Protein AF-A0A2Z4FGX7-F1 (afdb_monomer_lite)

Structure (mmCIF, N/CA/C/O backbone):
data_AF-A0A2Z4FGX7-F1
#
_entry.id   AF-A0A2Z4FGX7-F1
#
loop_
_atom_site.group_PDB
_atom_site.id
_atom_site.type_symbol
_atom_site.label_atom_id
_atom_site.label_alt_id
_atom_site.label_comp_id
_atom_site.label_asym_id
_atom_site.label_entity_id
_atom_site.label_seq_id
_atom_site.pdbx_PDB_ins_code
_atom_site.Cartn_x
_atom_site.Cartn_y
_atom_site.Cartn_z
_atom_site.occupancy
_atom_site.B_iso_or_equiv
_atom_site.auth_seq_id
_atom_site.auth_comp_id
_atom_site.auth_asym_id
_atom_site.auth_atom_id
_atom_site.pdbx_PDB_model_num
ATOM 1 N N . MET A 1 1 ? -4.613 -5.977 0.298 1.00 98.19 1 MET A N 1
ATOM 2 C CA . MET A 1 1 ? -5.450 -5.287 -0.712 1.00 98.19 1 MET A CA 1
ATOM 3 C C . MET A 1 1 ? -5.528 -3.827 -0.318 1.00 98.19 1 MET A C 1
ATOM 5 O O . MET A 1 1 ? -5.825 -3.571 0.847 1.00 98.19 1 MET A O 1
ATOM 9 N N . TRP A 1 2 ? -5.223 -2.911 -1.239 1.00 98.25 2 TRP A N 1
ATOM 10 C CA . TRP A 1 2 ? -5.385 -1.473 -0.996 1.00 98.25 2 TRP A CA 1
ATOM 11 C C . TRP A 1 2 ? -6.871 -1.109 -1.025 1.00 98.25 2 TRP A C 1
ATOM 13 O O . TRP A 1 2 ? -7.613 -1.566 -1.898 1.00 98.25 2 TRP A O 1
ATOM 23 N N . VAL A 1 3 ? -7.296 -0.322 -0.043 1.00 98.38 3 VAL A N 1
ATOM 24 C CA . VAL A 1 3 ? -8.651 0.206 0.118 1.00 98.38 3 VAL A CA 1
ATOM 25 C C . VAL A 1 3 ? -8.511 1.708 0.367 1.00 98.38 3 VAL A C 1
ATOM 27 O O . VAL A 1 3 ? -8.266 2.135 1.496 1.00 98.38 3 VAL A O 1
ATOM 30 N N . TRP A 1 4 ? -8.594 2.490 -0.705 1.00 96.94 4 TRP A N 1
ATOM 31 C CA . TRP A 1 4 ? -8.441 3.946 -0.686 1.00 96.94 4 TRP A CA 1
ATOM 32 C C . TRP A 1 4 ? -9.745 4.660 -0.294 1.00 96.94 4 TRP A C 1
ATOM 34 O O . TRP A 1 4 ? -10.832 4.084 -0.398 1.00 96.94 4 TRP A O 1
ATOM 44 N N . ASP A 1 5 ? -9.661 5.925 0.130 1.00 96.12 5 ASP A N 1
ATOM 45 C CA . ASP A 1 5 ? -10.835 6.779 0.328 1.00 96.12 5 ASP A CA 1
ATOM 46 C C . ASP A 1 5 ? -11.387 7.260 -1.024 1.00 96.12 5 ASP A C 1
ATOM 48 O O . ASP A 1 5 ? -11.050 8.331 -1.534 1.00 96.12 5 ASP A O 1
ATOM 52 N N . GLU A 1 6 ? -12.248 6.446 -1.630 1.00 92.38 6 GLU A N 1
ATOM 53 C CA . GLU A 1 6 ? -12.864 6.763 -2.920 1.00 92.38 6 GLU A CA 1
ATOM 54 C C . GLU A 1 6 ? -14.316 6.283 -3.014 1.00 92.38 6 GLU A C 1
ATOM 56 O O . GLU A 1 6 ? -15.236 6.987 -2.593 1.00 92.38 6 GLU A O 1
ATOM 61 N N . SER A 1 7 ? -14.560 5.112 -3.601 1.00 93.12 7 SER A N 1
ATOM 62 C CA . SER A 1 7 ? -15.881 4.520 -3.730 1.00 93.12 7 SER A CA 1
ATOM 63 C C . SER A 1 7 ? -15.803 3.024 -3.416 1.00 93.12 7 SER A C 1
ATOM 65 O O . SER A 1 7 ? -15.185 2.287 -4.176 1.00 93.12 7 SER A O 1
ATOM 67 N N . PRO A 1 8 ? -16.451 2.540 -2.341 1.00 96.38 8 PRO A N 1
ATOM 68 C CA . PRO A 1 8 ? -17.029 3.334 -1.250 1.00 96.38 8 PRO A CA 1
ATOM 69 C C . PRO A 1 8 ? -15.970 4.206 -0.550 1.00 96.38 8 PRO A C 1
ATOM 71 O O . PRO A 1 8 ? -14.797 3.846 -0.524 1.00 96.38 8 PRO A O 1
ATOM 74 N N . SER A 1 9 ? -16.379 5.348 0.012 1.00 97.75 9 SER A N 1
ATOM 75 C CA . SER A 1 9 ? -15.454 6.206 0.767 1.00 97.75 9 SER A CA 1
ATOM 76 C C . SER A 1 9 ? -15.037 5.547 2.085 1.00 97.75 9 SER A C 1
ATOM 78 O O . SER A 1 9 ? -15.724 4.653 2.595 1.00 97.75 9 SER A O 1
ATOM 80 N N . ALA A 1 10 ? -13.966 6.041 2.703 1.00 97.62 10 ALA A N 1
ATOM 81 C CA . ALA A 1 10 ? -13.547 5.631 4.038 1.00 97.62 10 ALA A CA 1
ATOM 82 C C . ALA A 1 10 ? -14.693 5.786 5.046 1.00 97.62 10 ALA A C 1
ATOM 84 O O . ALA A 1 10 ? -14.955 4.891 5.849 1.00 97.62 10 ALA A O 1
ATOM 85 N N . ARG A 1 11 ? -15.442 6.894 4.966 1.00 98.25 11 ARG A N 1
ATOM 86 C CA . ARG A 1 11 ? -16.615 7.108 5.820 1.00 98.25 11 ARG A CA 1
ATOM 87 C C . ARG A 1 11 ? -17.696 6.061 5.561 1.00 98.25 11 ARG A C 1
ATOM 89 O O . ARG A 1 11 ? -18.228 5.514 6.522 1.00 98.25 11 ARG A O 1
ATOM 96 N N . ASP A 1 12 ? -18.006 5.753 4.304 1.00 98.50 12 ASP A N 1
ATOM 97 C CA . ASP A 1 12 ? -19.026 4.746 3.988 1.00 98.50 12 ASP A CA 1
ATOM 98 C C . ASP A 1 12 ? -18.647 3.368 4.540 1.00 98.50 12 ASP A C 1
ATOM 100 O O . ASP A 1 12 ? -19.488 2.690 5.132 1.00 98.50 12 ASP A O 1
ATOM 104 N N . ILE A 1 13 ? -17.376 2.974 4.408 1.00 98.62 13 ILE A N 1
ATOM 105 C CA . ILE A 1 13 ? -16.860 1.703 4.930 1.00 98.62 13 ILE A CA 1
ATOM 106 C C . ILE A 1 13 ? -16.917 1.674 6.461 1.00 98.62 13 ILE A C 1
ATOM 108 O O . ILE A 1 13 ? -17.406 0.706 7.045 1.00 98.62 13 ILE A O 1
ATOM 112 N N . LEU A 1 14 ? -16.436 2.712 7.146 1.00 98.56 14 LEU A N 1
ATOM 113 C CA . LEU A 1 14 ? -16.365 2.688 8.610 1.00 98.56 14 LEU A CA 1
ATOM 114 C C . LEU A 1 14 ? -17.742 2.826 9.264 1.00 98.56 14 LEU A C 1
ATOM 116 O O . LEU A 1 14 ? -18.022 2.142 10.246 1.00 98.56 14 LEU A O 1
ATOM 120 N N . GLU A 1 15 ? -18.622 3.657 8.706 1.00 97.88 15 GLU A N 1
ATOM 121 C CA . GLU A 1 15 ? -19.989 3.863 9.208 1.00 97.88 15 GLU A CA 1
ATOM 122 C C . GLU A 1 15 ? -20.980 2.820 8.662 1.00 97.88 15 GLU A C 1
ATOM 124 O O . GLU A 1 15 ? -22.157 2.819 9.024 1.00 97.88 15 GLU A O 1
ATOM 129 N N . ASN A 1 16 ? -20.491 1.901 7.820 1.00 98.06 16 ASN A N 1
ATOM 130 C CA . ASN A 1 16 ? -21.263 0.870 7.132 1.00 98.06 16 ASN A CA 1
ATOM 131 C C . ASN A 1 16 ? -22.477 1.435 6.365 1.00 98.06 16 ASN A C 1
ATOM 133 O O . ASN A 1 16 ? -23.543 0.813 6.283 1.00 98.06 16 ASN A O 1
ATOM 137 N N . THR A 1 17 ? -22.322 2.628 5.790 1.00 98.00 17 THR A N 1
ATOM 138 C CA . THR A 1 17 ? -23.344 3.260 4.953 1.00 98.00 17 THR A CA 1
ATOM 139 C C . THR A 1 17 ? -23.597 2.386 3.731 1.00 98.00 17 THR A C 1
ATOM 141 O O . THR A 1 17 ? -22.667 1.945 3.059 1.00 98.00 17 THR A O 1
ATOM 144 N N . GLY A 1 18 ? -24.868 2.087 3.452 1.00 96.88 18 GLY A N 1
ATOM 145 C CA . GLY A 1 18 ? -25.236 1.249 2.309 1.00 96.88 18 GLY A CA 1
ATOM 146 C C . GLY A 1 18 ? -24.676 -0.178 2.356 1.00 96.88 18 GLY A C 1
ATOM 147 O O . GLY A 1 18 ? -24.596 -0.800 1.309 1.00 96.88 18 GLY A O 1
ATOM 148 N N . ASN A 1 19 ? -24.311 -0.694 3.538 1.00 97.69 19 ASN A N 1
ATOM 149 C CA . ASN A 1 19 ? -23.631 -1.984 3.740 1.00 97.69 19 ASN A CA 1
ATOM 150 C C . ASN A 1 19 ? -22.184 -2.062 3.219 1.00 97.69 19 ASN A C 1
ATOM 152 O O . ASN A 1 19 ? -21.647 -3.165 3.117 1.00 97.69 19 ASN A O 1
ATOM 156 N N . ALA A 1 20 ? -21.526 -0.931 2.944 1.00 98.50 20 ALA A N 1
ATOM 157 C CA . ALA A 1 20 ? -20.181 -0.919 2.363 1.00 98.50 20 ALA A CA 1
ATOM 158 C C . ALA A 1 20 ? -19.148 -1.739 3.165 1.00 98.50 20 ALA A C 1
ATOM 160 O O . ALA A 1 20 ? -18.297 -2.402 2.570 1.00 98.50 20 ALA A O 1
ATOM 161 N N . GLN A 1 21 ? -19.239 -1.756 4.502 1.00 98.50 21 GLN A N 1
ATOM 162 C CA . GLN A 1 21 ? -18.356 -2.572 5.343 1.00 98.50 21 GLN A CA 1
ATOM 163 C C . GLN A 1 21 ? -18.600 -4.063 5.139 1.00 98.50 21 GLN A C 1
ATOM 165 O O . GLN A 1 21 ? -17.666 -4.845 4.974 1.00 98.50 21 GLN A O 1
ATOM 170 N N . VAL A 1 22 ? -19.874 -4.454 5.182 1.00 98.50 22 VAL A N 1
ATOM 171 C CA . VAL A 1 22 ? -20.294 -5.850 5.051 1.00 98.50 22 VAL A CA 1
ATOM 172 C C . VAL A 1 22 ? -19.908 -6.379 3.674 1.00 98.50 22 VAL A C 1
ATOM 174 O O . VAL A 1 22 ? -19.409 -7.495 3.571 1.00 98.50 22 VAL A O 1
ATOM 177 N N . GLU A 1 23 ? -20.086 -5.575 2.628 1.00 98.50 23 GLU A N 1
ATOM 178 C CA . GLU A 1 23 ? -19.687 -5.924 1.265 1.00 98.50 23 GLU A CA 1
ATOM 179 C C . GLU A 1 23 ? -18.171 -6.089 1.132 1.00 98.50 23 GLU A C 1
ATOM 181 O O . GLU A 1 23 ? -17.734 -7.115 0.612 1.00 98.50 23 GLU A O 1
ATOM 186 N N . LEU A 1 24 ? -17.372 -5.156 1.668 1.00 98.75 24 LEU A N 1
ATOM 187 C CA . LEU A 1 24 ? -15.909 -5.267 1.672 1.00 98.75 24 LEU A CA 1
ATOM 188 C C . LEU A 1 24 ? -15.439 -6.542 2.380 1.00 98.75 24 LEU A C 1
ATOM 190 O O . LEU A 1 24 ? -14.612 -7.274 1.842 1.00 98.75 24 LEU A O 1
ATOM 194 N N . LEU A 1 25 ? -15.963 -6.825 3.575 1.00 98.75 25 LEU A N 1
ATOM 195 C CA . LEU A 1 25 ? -15.542 -7.991 4.351 1.00 98.75 25 LEU A CA 1
ATOM 196 C C . LEU A 1 25 ? -16.017 -9.312 3.716 1.00 98.75 25 LEU A C 1
ATOM 198 O O . LEU A 1 25 ? -15.254 -10.272 3.658 1.00 98.75 25 LEU A O 1
ATOM 202 N N . ASN A 1 26 ? -17.231 -9.361 3.159 1.00 98.69 26 ASN A N 1
ATOM 203 C CA . ASN A 1 26 ? -17.700 -10.530 2.404 1.00 98.69 26 ASN A CA 1
ATOM 204 C C . ASN A 1 26 ? -16.860 -10.765 1.144 1.00 98.69 26 ASN A C 1
ATOM 206 O O . ASN A 1 26 ? -16.516 -11.908 0.838 1.00 98.69 26 ASN A O 1
ATOM 210 N N . PHE A 1 27 ? -16.516 -9.692 0.427 1.00 98.75 27 PHE A N 1
ATOM 211 C CA . PHE A 1 27 ? -15.625 -9.773 -0.721 1.00 98.75 27 PHE A CA 1
ATOM 212 C C . PHE A 1 27 ? -14.242 -10.267 -0.296 1.00 98.75 27 PHE A C 1
ATOM 214 O O . PHE A 1 27 ? -13.712 -11.168 -0.929 1.00 98.75 27 PHE A O 1
ATOM 221 N N . ALA A 1 28 ? -13.681 -9.757 0.803 1.00 98.69 28 ALA A N 1
ATOM 222 C CA . ALA A 1 28 ? -12.406 -10.230 1.333 1.00 98.69 28 ALA A CA 1
ATOM 223 C C . ALA A 1 28 ? -12.437 -11.726 1.695 1.00 98.69 28 ALA A C 1
ATOM 225 O O . ALA A 1 28 ? -11.456 -12.422 1.451 1.00 98.69 28 ALA A O 1
ATOM 226 N N . ALA A 1 29 ? -13.550 -12.250 2.214 1.00 98.69 29 ALA A N 1
ATOM 227 C CA . ALA A 1 29 ? -13.675 -13.666 2.562 1.00 98.69 29 ALA A CA 1
ATOM 228 C C . ALA A 1 29 ? -13.698 -14.605 1.339 1.00 98.69 29 ALA A C 1
ATOM 230 O O . ALA A 1 29 ? -13.191 -15.724 1.418 1.00 98.69 29 ALA A O 1
ATOM 231 N N . ALA A 1 30 ? -14.284 -14.171 0.220 1.00 98.50 30 ALA A N 1
ATOM 232 C CA . ALA A 1 30 ? -14.343 -14.948 -1.018 1.00 98.50 30 ALA A CA 1
ATOM 233 C C . ALA A 1 30 ? -14.403 -14.027 -2.250 1.00 98.50 30 ALA A C 1
ATOM 235 O O . ALA A 1 30 ? -15.486 -13.852 -2.829 1.00 98.50 30 ALA A O 1
ATOM 236 N N . PRO A 1 31 ? -13.270 -13.431 -2.672 1.00 98.38 31 PRO A N 1
ATOM 237 C CA . PRO A 1 31 ? -13.248 -12.545 -3.828 1.00 98.38 31 PRO A CA 1
ATOM 238 C C . PRO A 1 31 ? -13.805 -13.267 -5.050 1.00 98.38 31 PRO A C 1
ATOM 240 O O . PRO A 1 31 ? -13.401 -14.389 -5.350 1.00 98.38 31 PRO A O 1
ATOM 243 N N . HIS A 1 32 ? -14.760 -12.641 -5.740 1.00 97.81 32 HIS A N 1
ATOM 244 C CA . HIS A 1 32 ? -15.417 -13.219 -6.922 1.00 97.81 32 HIS A CA 1
ATOM 245 C C . HIS A 1 32 ? -16.077 -14.593 -6.665 1.00 97.81 32 HIS A C 1
ATOM 247 O O . HIS A 1 32 ? -16.300 -15.368 -7.592 1.00 97.81 32 HIS A O 1
ATOM 253 N N . GLY A 1 33 ? -16.412 -14.900 -5.406 1.00 97.81 33 GLY A N 1
ATOM 254 C CA . GLY A 1 33 ? -17.017 -16.168 -4.996 1.00 97.81 33 GLY A CA 1
ATOM 255 C C . GLY A 1 33 ? -16.025 -17.302 -4.709 1.00 97.81 33 GLY A C 1
ATOM 256 O O . GLY A 1 33 ? -16.472 -18.418 -4.442 1.00 97.81 33 GLY A O 1
ATOM 257 N N . ASP A 1 34 ? -14.713 -17.046 -4.726 1.00 97.81 34 ASP A N 1
ATOM 258 C CA . ASP A 1 34 ? -13.681 -18.054 -4.459 1.00 97.81 34 ASP A CA 1
ATOM 259 C C . ASP A 1 34 ? -13.027 -17.857 -3.081 1.00 97.81 34 ASP A C 1
ATOM 261 O O . ASP A 1 34 ? -12.151 -17.015 -2.883 1.00 97.81 34 ASP A O 1
ATOM 265 N N . ALA A 1 35 ? -13.430 -18.678 -2.108 1.00 97.94 35 ALA A N 1
ATOM 266 C CA . ALA A 1 35 ? -12.884 -18.640 -0.749 1.00 97.94 35 ALA A CA 1
ATOM 267 C C . ALA A 1 35 ? -11.408 -19.072 -0.662 1.00 97.94 35 ALA A C 1
ATOM 269 O O . ALA A 1 35 ? -10.743 -18.763 0.325 1.00 97.94 35 ALA A O 1
ATOM 270 N N . SER A 1 36 ? -10.862 -19.757 -1.676 1.00 96.44 36 SER A N 1
ATOM 271 C CA . SER A 1 36 ? -9.422 -20.064 -1.718 1.00 96.44 36 SER A CA 1
ATOM 272 C C . SER A 1 36 ? -8.564 -18.820 -1.974 1.00 96.44 36 SER A C 1
ATOM 274 O O . SER A 1 36 ? -7.354 -18.848 -1.753 1.00 96.44 36 SER A O 1
ATOM 276 N N . ARG A 1 37 ? -9.199 -17.715 -2.387 1.00 96.94 37 ARG A N 1
ATOM 277 C CA . ARG A 1 37 ? -8.585 -16.409 -2.650 1.00 96.94 37 ARG A CA 1
ATOM 278 C C . ARG A 1 37 ? -8.820 -15.403 -1.528 1.00 96.94 37 ARG A C 1
ATOM 280 O O . ARG A 1 37 ? -8.653 -14.207 -1.750 1.00 96.94 37 ARG A O 1
ATOM 287 N N . SER A 1 38 ? -9.219 -15.862 -0.341 1.00 98.00 38 SER A N 1
ATOM 288 C CA . SER A 1 38 ? -9.516 -14.988 0.795 1.00 98.00 38 SER A CA 1
ATOM 289 C C . SER A 1 38 ? -8.375 -14.002 1.078 1.00 98.00 38 SER A C 1
ATOM 291 O O . SER A 1 38 ? -7.210 -14.395 1.183 1.00 98.00 38 SER A O 1
ATOM 293 N N . ILE A 1 39 ? -8.718 -12.730 1.253 1.00 98.50 39 ILE A N 1
ATOM 294 C CA . ILE A 1 39 ? -7.801 -11.649 1.598 1.00 98.50 39 ILE A CA 1
ATOM 295 C C . ILE A 1 39 ? -7.612 -11.635 3.112 1.00 98.50 39 ILE A C 1
ATOM 297 O O . ILE A 1 39 ? -8.570 -11.485 3.859 1.00 98.50 39 ILE A O 1
ATOM 301 N N . ASN A 1 40 ? -6.365 -11.737 3.563 1.00 98.12 40 ASN A N 1
ATOM 302 C CA . ASN A 1 40 ? -6.008 -11.743 4.986 1.00 98.12 40 ASN A CA 1
ATOM 303 C C . ASN A 1 40 ? -5.383 -10.423 5.467 1.00 98.12 40 ASN A C 1
ATOM 305 O O . ASN A 1 40 ? -4.981 -10.316 6.625 1.00 98.12 40 ASN A O 1
ATOM 309 N N . ARG A 1 41 ? -5.265 -9.425 4.583 1.00 98.69 41 ARG A N 1
ATOM 310 C CA . ARG A 1 41 ? -4.673 -8.128 4.905 1.00 98.69 41 ARG A CA 1
ATOM 311 C C . ARG A 1 41 ? -5.281 -6.994 4.091 1.00 98.69 41 ARG A C 1
ATOM 313 O O . ARG A 1 41 ? -5.292 -7.039 2.854 1.00 98.69 41 ARG A O 1
ATOM 320 N N . LEU A 1 42 ? -5.724 -5.954 4.788 1.00 98.81 42 LEU A N 1
ATOM 321 C CA . LEU A 1 42 ? -6.203 -4.707 4.204 1.00 98.81 42 LEU A CA 1
ATOM 322 C C . LEU A 1 42 ? -5.248 -3.560 4.547 1.00 98.81 42 LEU A C 1
ATOM 324 O O . LEU A 1 42 ? -4.830 -3.414 5.695 1.00 98.81 42 LEU A O 1
ATOM 328 N N . PHE A 1 43 ? -4.943 -2.750 3.537 1.00 98.56 43 PHE A N 1
ATOM 329 C CA . PHE A 1 43 ? -4.282 -1.455 3.675 1.00 98.56 43 PHE A CA 1
ATOM 330 C C . PHE A 1 43 ? -5.373 -0.412 3.476 1.00 98.56 43 PHE A C 1
ATOM 332 O O . PHE A 1 43 ? -5.862 -0.269 2.357 1.00 98.56 43 PHE A O 1
ATOM 339 N N . VAL A 1 44 ? -5.837 0.220 4.554 1.00 98.56 44 VAL A N 1
ATOM 340 C CA . VAL A 1 44 ? -7.073 1.021 4.520 1.00 98.56 44 VAL A CA 1
ATOM 341 C C . VAL A 1 44 ? -6.775 2.489 4.784 1.00 98.56 44 VAL A C 1
ATOM 343 O O . VAL A 1 44 ? -6.283 2.832 5.862 1.00 98.56 44 VAL A O 1
ATOM 346 N N . GLU A 1 45 ? -7.095 3.357 3.823 1.00 98.12 45 GLU A N 1
ATOM 347 C CA . GLU A 1 45 ? -7.047 4.811 3.995 1.00 98.12 45 GLU A CA 1
ATOM 348 C C . GLU A 1 45 ? -8.279 5.229 4.794 1.00 98.12 45 GLU A C 1
ATOM 350 O O . GLU A 1 45 ? -9.344 5.504 4.256 1.00 98.12 45 GLU A O 1
ATOM 355 N N . THR A 1 46 ? -8.177 5.193 6.125 1.00 97.62 46 THR A N 1
ATOM 356 C CA . THR A 1 46 ? -9.337 5.470 6.988 1.00 97.62 46 THR A CA 1
ATOM 357 C C . THR A 1 46 ? -9.639 6.962 7.115 1.00 97.62 46 THR A C 1
ATOM 359 O O . THR A 1 46 ? -10.726 7.326 7.562 1.00 97.62 46 THR A O 1
ATOM 362 N N . ARG A 1 47 ? -8.690 7.840 6.766 1.00 97.50 47 ARG A N 1
ATOM 363 C CA . ARG A 1 47 ? -8.904 9.291 6.700 1.00 97.50 47 ARG A CA 1
ATOM 364 C C . ARG A 1 47 ? -9.343 9.681 5.298 1.00 97.50 47 ARG A C 1
ATOM 366 O O . ARG A 1 47 ? -8.755 9.223 4.332 1.00 97.50 47 ARG A O 1
ATOM 373 N N . ALA A 1 48 ? -10.308 10.590 5.206 1.00 96.81 48 ALA A N 1
ATOM 374 C CA . ALA A 1 48 ? -10.627 11.209 3.926 1.00 96.81 48 ALA A CA 1
ATOM 375 C C . ALA A 1 48 ? -9.793 12.463 3.715 1.00 96.81 48 ALA A C 1
ATOM 377 O O . ALA A 1 48 ? -9.606 13.256 4.647 1.00 96.81 48 ALA A O 1
ATOM 378 N N . HIS A 1 49 ? -9.371 12.679 2.476 1.00 95.38 49 HIS A N 1
ATOM 379 C CA . HIS A 1 49 ? -8.552 13.816 2.082 1.00 95.38 49 HIS A CA 1
ATOM 380 C C . HIS A 1 49 ? -9.140 14.519 0.860 1.00 95.38 49 HIS A C 1
ATOM 382 O O . HIS A 1 49 ? -9.596 13.899 -0.098 1.00 95.38 49 HIS A O 1
ATOM 388 N N . SER A 1 50 ? -9.062 15.847 0.840 1.00 92.62 50 SER A N 1
ATOM 389 C CA . SER A 1 50 ? -9.371 16.613 -0.366 1.00 92.62 50 SER A CA 1
ATOM 390 C C . SER A 1 50 ? -8.350 16.319 -1.469 1.00 92.62 50 SER A C 1
ATOM 392 O O . SER A 1 50 ? -7.150 16.504 -1.275 1.00 92.62 50 SER A O 1
ATOM 394 N N . ASN A 1 51 ? -8.818 15.945 -2.661 1.00 86.81 51 ASN A N 1
ATOM 395 C CA . ASN A 1 51 ? -7.950 15.723 -3.825 1.00 86.81 51 ASN A CA 1
ATOM 396 C C . ASN A 1 51 ? -7.556 17.009 -4.578 1.00 86.81 51 ASN A C 1
ATOM 398 O O . ASN A 1 51 ? -6.855 16.950 -5.592 1.00 86.81 51 ASN A O 1
ATOM 402 N N . THR A 1 52 ? -7.970 18.179 -4.089 1.00 89.19 52 THR A N 1
ATOM 403 C CA . THR A 1 52 ? -7.597 19.477 -4.664 1.00 89.19 52 THR A CA 1
ATOM 404 C C . THR A 1 52 ? -6.089 19.710 -4.563 1.00 89.19 52 THR A C 1
ATOM 406 O O . THR A 1 52 ? -5.513 19.612 -3.483 1.00 89.19 52 THR A O 1
ATOM 409 N N . ASP A 1 53 ? -5.451 20.056 -5.687 1.00 87.81 53 ASP A N 1
ATOM 410 C CA . ASP A 1 53 ? -4.032 20.434 -5.766 1.00 87.81 53 ASP A CA 1
ATOM 411 C C . ASP A 1 53 ? -3.049 19.415 -5.151 1.00 87.81 53 ASP A C 1
ATOM 413 O O . ASP A 1 53 ? -1.994 19.799 -4.642 1.00 87.81 53 ASP A O 1
ATOM 417 N N . ARG A 1 54 ? -3.358 18.110 -5.239 1.00 89.00 54 ARG A N 1
ATOM 418 C CA . ARG A 1 54 ? -2.625 17.010 -4.568 1.00 89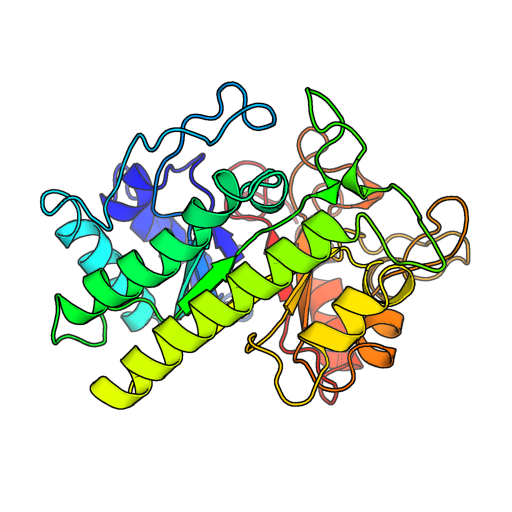.00 54 ARG A CA 1
ATOM 419 C C . ARG A 1 54 ? -1.107 16.936 -4.815 1.00 89.00 54 ARG A C 1
ATOM 421 O O . ARG A 1 54 ? -0.402 16.263 -4.076 1.00 89.00 54 ARG A O 1
ATOM 428 N N . PHE A 1 55 ? -0.598 17.601 -5.855 1.00 90.62 55 PHE A N 1
ATOM 429 C CA . PHE A 1 55 ? 0.838 17.665 -6.179 1.00 90.62 55 PHE A CA 1
ATOM 430 C C . PHE A 1 55 ? 1.499 19.011 -5.838 1.00 90.62 55 PHE A C 1
ATOM 432 O O . PHE A 1 55 ? 2.702 19.176 -6.041 1.00 90.62 55 PHE A O 1
ATOM 439 N N . SER A 1 56 ? 0.736 19.974 -5.326 1.00 90.50 56 SER A N 1
ATOM 440 C CA . SER A 1 56 ? 1.215 21.324 -5.004 1.00 90.50 56 SER A CA 1
ATOM 441 C C . SER A 1 56 ? 1.221 21.601 -3.501 1.00 90.50 56 SER A C 1
ATOM 443 O O . SER A 1 56 ? 2.058 22.374 -3.039 1.00 90.50 56 SER A O 1
ATOM 445 N N . GLN A 1 57 ? 0.321 20.978 -2.737 1.00 92.88 57 GLN A N 1
ATOM 446 C CA . GLN A 1 57 ? 0.188 21.165 -1.291 1.00 92.88 57 GLN A CA 1
ATOM 447 C C . GLN A 1 57 ? -0.341 19.903 -0.611 1.00 92.88 57 GLN A C 1
ATOM 449 O O . GLN A 1 57 ? -0.961 19.066 -1.267 1.00 92.88 57 GLN A O 1
ATOM 454 N N . LEU A 1 58 ? -0.100 19.779 0.700 1.00 94.81 58 LEU A N 1
ATOM 455 C CA . LEU A 1 58 ? -0.653 18.679 1.490 1.00 94.81 58 LEU A CA 1
ATOM 456 C C . LEU A 1 58 ? -2.177 18.663 1.370 1.00 94.81 58 LEU A C 1
ATOM 458 O O . LEU A 1 58 ? -2.830 19.696 1.543 1.00 94.81 58 LEU A O 1
ATOM 462 N N . ARG A 1 59 ? -2.735 17.482 1.103 1.00 94.38 59 ARG A N 1
ATOM 463 C CA . ARG A 1 59 ? -4.184 17.288 1.066 1.00 94.38 59 ARG A CA 1
ATOM 464 C C . ARG A 1 59 ? -4.774 17.564 2.451 1.00 94.38 59 ARG A C 1
ATOM 466 O O . ARG A 1 59 ? -4.243 17.107 3.462 1.00 94.38 59 ARG A O 1
ATOM 473 N N . ALA A 1 60 ? -5.855 18.339 2.491 1.00 94.50 60 ALA A N 1
ATOM 474 C CA . ALA A 1 60 ? -6.556 18.647 3.731 1.00 94.50 60 ALA A CA 1
ATOM 475 C C . ALA A 1 60 ? -7.446 17.472 4.148 1.00 94.50 60 ALA A C 1
ATOM 477 O O . ALA A 1 60 ? -8.217 16.973 3.328 1.00 94.50 60 ALA A O 1
ATOM 478 N N . VAL A 1 61 ? -7.384 17.089 5.424 1.00 96.31 61 VAL A N 1
ATOM 479 C CA . VAL A 1 61 ? -8.232 16.033 5.990 1.00 96.31 61 VAL A CA 1
ATOM 480 C C . VAL A 1 61 ? -9.687 16.511 6.057 1.00 96.31 61 VAL A C 1
ATOM 482 O O . VAL A 1 61 ? -9.975 17.568 6.621 1.00 96.31 61 VAL A O 1
ATOM 485 N N . THR A 1 62 ? -10.611 15.737 5.491 1.00 96.75 62 THR A N 1
ATOM 486 C CA . THR A 1 62 ? -12.062 16.011 5.466 1.00 96.75 62 THR A CA 1
ATOM 487 C C . THR A 1 62 ? -12.873 15.050 6.339 1.00 96.75 62 THR A C 1
ATOM 489 O O . THR A 1 62 ? -14.046 15.306 6.623 1.00 96.75 62 THR A O 1
ATOM 492 N N . TYR A 1 63 ? -12.258 13.957 6.787 1.00 97.94 63 TYR A N 1
ATOM 493 C CA . TYR A 1 63 ? -12.806 12.998 7.745 1.00 97.94 63 TYR A CA 1
ATOM 494 C C . TYR A 1 63 ? -11.649 12.354 8.508 1.00 97.94 63 TYR A C 1
ATOM 496 O O . TYR A 1 63 ? -10.731 11.829 7.881 1.00 97.94 63 TYR A O 1
ATOM 504 N N . ASP A 1 64 ? -11.687 12.398 9.841 1.00 98.19 64 ASP A N 1
ATOM 505 C CA . ASP A 1 64 ? -10.610 11.867 10.681 1.00 98.19 64 ASP A CA 1
ATOM 506 C C . ASP A 1 64 ? -11.137 10.954 11.798 1.00 98.19 64 ASP A C 1
ATOM 508 O O . ASP A 1 64 ? -11.297 11.393 12.935 1.00 98.19 64 ASP A O 1
ATOM 512 N N . PRO A 1 65 ? -11.376 9.664 11.523 1.00 98.12 65 PRO A N 1
ATOM 513 C CA . PRO A 1 65 ? -11.820 8.725 12.545 1.00 98.12 65 PRO A CA 1
ATOM 514 C C . PRO A 1 65 ? -10.707 8.305 13.514 1.00 98.12 65 PRO A C 1
ATOM 516 O O . PRO A 1 65 ? -10.981 7.576 14.465 1.00 98.12 65 PRO A O 1
ATOM 519 N N . ILE A 1 66 ? -9.462 8.740 13.292 1.00 98.38 66 ILE A N 1
ATOM 520 C CA . ILE A 1 66 ? -8.324 8.419 14.158 1.00 98.38 66 ILE A CA 1
ATOM 521 C C . ILE A 1 66 ? -8.260 9.412 15.313 1.00 98.38 66 ILE A C 1
ATOM 523 O O . ILE A 1 66 ? -8.086 8.993 16.458 1.00 98.38 66 ILE A O 1
ATOM 527 N N . THR A 1 67 ? -8.417 10.711 15.046 1.00 98.00 67 THR A N 1
ATOM 528 C CA . THR A 1 67 ? -8.296 11.747 16.089 1.00 98.00 67 THR A CA 1
ATOM 529 C C . THR A 1 67 ? -9.628 12.317 16.561 1.00 98.00 67 THR A C 1
ATOM 531 O O . THR A 1 67 ? -9.674 12.818 17.683 1.00 98.00 67 THR A O 1
ATOM 534 N N . ASP A 1 68 ? -10.708 12.203 15.778 1.00 97.81 68 ASP A N 1
ATOM 535 C CA . ASP A 1 68 ? -12.037 12.675 16.174 1.00 97.81 68 ASP A CA 1
ATOM 536 C C . ASP A 1 68 ? -12.791 11.608 16.994 1.00 97.81 68 ASP A C 1
ATOM 538 O O . ASP A 1 68 ? -13.219 10.584 16.441 1.00 97.81 68 ASP A O 1
ATOM 542 N N . PRO A 1 69 ? -13.033 11.833 18.303 1.00 96.94 69 PRO A N 1
ATOM 543 C CA . PRO A 1 69 ? -13.746 10.878 19.148 1.00 96.94 69 PRO A CA 1
ATOM 544 C C . PRO A 1 69 ? -15.160 10.543 18.656 1.00 96.94 69 PRO A C 1
ATOM 546 O O . PRO A 1 69 ? -15.667 9.469 18.983 1.00 96.94 69 PRO A O 1
ATOM 549 N N . ALA A 1 70 ? -15.800 11.424 17.877 1.00 97.44 70 ALA A N 1
ATOM 550 C CA . ALA A 1 70 ? -17.135 11.178 17.334 1.00 97.44 70 ALA A CA 1
ATOM 551 C C . ALA A 1 70 ? -17.163 10.007 16.336 1.00 97.44 70 ALA A C 1
ATOM 553 O O . ALA A 1 70 ? -18.193 9.348 16.197 1.00 97.44 70 ALA A O 1
ATOM 554 N N . HIS A 1 71 ? -16.035 9.723 15.679 1.00 97.75 71 HIS A N 1
ATOM 555 C CA . HIS A 1 71 ? -15.928 8.704 14.634 1.00 97.75 71 HIS A CA 1
ATOM 556 C C . HIS A 1 71 ? -15.045 7.509 15.032 1.00 97.75 71 HIS A C 1
ATOM 558 O O . HIS A 1 71 ? -15.166 6.438 14.433 1.00 97.75 71 HIS A O 1
ATOM 564 N N . GLN A 1 72 ? -14.228 7.630 16.088 1.00 98.31 72 GLN A N 1
ATOM 565 C CA . GLN A 1 72 ? -13.373 6.541 16.586 1.00 98.31 72 GLN A CA 1
ATOM 566 C C . GLN A 1 72 ? -14.139 5.242 16.878 1.00 98.31 72 GLN A C 1
ATOM 568 O O . GLN A 1 72 ? -13.615 4.158 16.630 1.00 98.31 72 GLN A O 1
ATOM 573 N N . GLY A 1 73 ? -15.376 5.322 17.385 1.00 98.62 73 GLY A N 1
ATOM 574 C CA . GLY A 1 73 ? -16.189 4.134 17.670 1.00 98.62 73 GLY A CA 1
ATOM 575 C C . GLY A 1 73 ? -16.466 3.278 16.427 1.00 98.62 73 GLY A C 1
ATOM 576 O O . GLY A 1 73 ? -16.399 2.052 16.499 1.00 98.62 73 GLY A O 1
ATOM 577 N N . ASN A 1 74 ? -16.696 3.921 15.279 1.00 98.69 74 ASN A N 1
ATOM 578 C CA . ASN A 1 74 ? -16.945 3.243 14.005 1.00 98.69 74 ASN A CA 1
ATOM 579 C C . ASN A 1 74 ? -15.673 2.561 13.485 1.00 98.69 74 ASN A C 1
ATOM 581 O O . ASN A 1 74 ? -15.711 1.400 13.078 1.00 98.69 74 ASN A O 1
ATOM 585 N N . LEU A 1 75 ? -14.524 3.235 13.598 1.00 98.88 75 LEU A N 1
ATOM 586 C CA . LEU A 1 75 ? -13.228 2.653 13.249 1.00 98.88 75 LEU A CA 1
ATOM 587 C C . LEU A 1 75 ? -12.877 1.444 14.125 1.00 98.88 75 LEU A C 1
ATOM 589 O O . LEU A 1 75 ? -12.474 0.405 13.610 1.00 98.88 75 LEU A O 1
ATOM 593 N N . ARG A 1 76 ? -13.089 1.535 15.442 1.00 98.81 76 ARG A N 1
ATOM 594 C CA . ARG A 1 76 ? -12.873 0.404 16.361 1.00 98.81 76 ARG A CA 1
ATOM 595 C C . ARG A 1 76 ? -13.765 -0.790 16.029 1.00 98.81 76 ARG A C 1
ATOM 597 O O . ARG A 1 76 ? -13.299 -1.927 16.050 1.00 98.81 76 ARG A O 1
ATOM 604 N N . ALA A 1 77 ? -15.031 -0.541 15.691 1.00 98.81 77 ALA A N 1
ATOM 605 C CA . ALA A 1 77 ? -15.950 -1.592 15.266 1.00 98.81 77 ALA A CA 1
ATOM 606 C C . ALA A 1 77 ? -15.495 -2.261 13.958 1.00 98.81 77 ALA A C 1
ATOM 608 O O . ALA A 1 77 ? -15.506 -3.489 13.881 1.00 98.81 77 ALA A O 1
ATOM 609 N N . PHE A 1 78 ? -15.047 -1.479 12.969 1.00 98.88 78 PHE A N 1
ATOM 610 C CA . PHE A 1 78 ? -14.481 -2.002 11.724 1.00 98.88 78 PHE A CA 1
ATOM 611 C C . PHE A 1 78 ? -13.269 -2.907 11.974 1.00 98.88 78 PHE A C 1
ATOM 613 O O . PHE A 1 78 ? -13.258 -4.040 11.496 1.00 98.88 78 PHE A O 1
ATOM 620 N N . LEU A 1 79 ? -12.292 -2.439 12.763 1.00 98.94 79 LEU A N 1
ATOM 621 C CA . LEU A 1 79 ? -11.094 -3.212 13.110 1.00 98.94 79 LEU A CA 1
ATOM 622 C C . LEU A 1 79 ? -11.471 -4.549 13.757 1.00 98.94 79 LEU A C 1
ATOM 624 O O . LEU A 1 79 ? -11.044 -5.601 13.285 1.00 98.94 79 LEU A O 1
ATOM 628 N N . ARG A 1 80 ? -12.391 -4.529 14.733 1.00 98.88 80 ARG A N 1
ATOM 629 C CA . ARG A 1 80 ? -12.858 -5.755 15.394 1.00 98.88 80 ARG A CA 1
ATOM 630 C C . ARG A 1 80 ? -13.505 -6.724 14.410 1.00 98.88 80 ARG A C 1
ATOM 632 O O . ARG A 1 80 ? -13.270 -7.928 14.491 1.00 98.88 80 ARG A O 1
ATOM 639 N N . ASN A 1 81 ? -14.329 -6.215 13.498 1.00 98.81 81 ASN A N 1
ATOM 640 C CA . ASN A 1 81 ? -15.019 -7.037 12.509 1.00 98.81 81 ASN A CA 1
ATOM 641 C C . ASN A 1 81 ? -14.041 -7.656 11.497 1.00 98.81 81 ASN A C 1
ATOM 643 O O . ASN A 1 81 ? -14.203 -8.825 11.149 1.00 98.81 81 ASN A O 1
ATOM 647 N N . ALA A 1 82 ? -13.018 -6.912 11.068 1.00 98.88 82 ALA A N 1
ATOM 648 C CA . ALA A 1 82 ? -11.953 -7.428 10.210 1.00 98.88 82 ALA A CA 1
ATOM 649 C C . ALA A 1 82 ? -11.120 -8.501 10.935 1.00 98.88 82 ALA A C 1
ATOM 651 O O . ALA A 1 82 ? -10.950 -9.614 10.430 1.00 98.88 82 ALA A O 1
ATOM 652 N N . HIS A 1 83 ? -10.691 -8.226 12.170 1.00 98.88 83 HIS A N 1
ATOM 653 C CA . HIS A 1 83 ? -9.936 -9.176 12.992 1.00 98.88 83 HIS A CA 1
ATOM 654 C C . HIS A 1 83 ? -10.717 -10.454 13.298 1.00 98.88 83 HIS A C 1
ATOM 656 O O . HIS A 1 83 ? -10.135 -11.538 13.300 1.00 98.88 83 HIS A O 1
ATOM 662 N N . ALA A 1 84 ? -12.038 -10.369 13.484 1.00 98.62 84 ALA A N 1
ATOM 663 C CA . ALA A 1 84 ? -12.898 -11.541 13.658 1.00 98.62 84 ALA A CA 1
ATOM 664 C C . ALA A 1 84 ? -12.901 -12.483 12.435 1.00 98.62 84 ALA A C 1
ATOM 666 O O . ALA A 1 84 ? -13.247 -13.656 12.575 1.00 98.62 84 ALA A O 1
ATOM 667 N N . GLN A 1 85 ? -12.493 -11.993 11.258 1.00 98.19 85 GLN A N 1
ATOM 668 C CA . GLN A 1 85 ? -12.306 -12.778 10.032 1.00 98.19 85 GLN A CA 1
ATOM 669 C C . GLN A 1 85 ? -10.838 -13.164 9.780 1.00 98.19 85 GLN A C 1
ATOM 671 O O . GLN A 1 85 ? -10.525 -13.748 8.747 1.00 98.19 85 GLN A O 1
ATOM 676 N N . GLY A 1 86 ? -9.929 -12.859 10.713 1.00 98.38 86 GLY A N 1
ATOM 677 C CA . GLY A 1 86 ? -8.495 -13.111 10.557 1.00 98.38 86 GLY A CA 1
ATOM 678 C C . GLY A 1 86 ? -7.798 -12.148 9.592 1.00 98.38 86 GLY A C 1
ATOM 679 O O . GLY A 1 86 ? -6.729 -12.474 9.080 1.00 98.38 86 GLY A O 1
ATOM 680 N N . ILE A 1 87 ? -8.398 -10.984 9.328 1.00 98.81 87 ILE A N 1
ATOM 681 C CA . ILE A 1 87 ? -7.855 -9.966 8.429 1.00 98.81 87 ILE A CA 1
ATOM 682 C C . ILE A 1 87 ? -7.051 -8.958 9.241 1.00 98.81 87 ILE A C 1
ATOM 684 O O . ILE A 1 87 ? -7.632 -8.239 10.047 1.00 98.81 87 ILE A O 1
ATOM 688 N N . ALA A 1 88 ? -5.748 -8.856 8.991 1.00 98.75 88 ALA A N 1
ATOM 689 C CA . ALA A 1 88 ? -4.929 -7.782 9.544 1.00 98.75 88 ALA A CA 1
ATOM 690 C C . ALA A 1 88 ? -5.229 -6.448 8.837 1.00 98.75 88 ALA A C 1
ATOM 692 O O . ALA A 1 88 ? -5.368 -6.403 7.610 1.00 98.75 88 ALA A O 1
ATOM 693 N N . VAL A 1 89 ? -5.291 -5.355 9.589 1.00 98.88 89 VAL A N 1
ATOM 694 C CA . VAL A 1 89 ? -5.572 -4.009 9.086 1.00 98.88 89 VAL A CA 1
ATOM 695 C C . VAL A 1 89 ? -4.399 -3.090 9.402 1.00 98.88 89 VAL A C 1
ATOM 697 O O . VAL A 1 89 ? -4.121 -2.766 10.559 1.00 98.88 89 VAL A O 1
ATOM 700 N N . GLU A 1 90 ? -3.735 -2.626 8.351 1.00 98.81 90 GLU A N 1
ATOM 701 C CA . GLU A 1 90 ? -2.737 -1.564 8.438 1.00 98.81 90 GLU A CA 1
ATOM 702 C C . GLU A 1 90 ? -3.356 -0.259 7.933 1.00 98.81 90 GLU A C 1
ATOM 704 O O . GLU A 1 90 ? -4.086 -0.247 6.936 1.00 98.81 90 GLU A O 1
ATOM 709 N N . TYR A 1 91 ? -3.078 0.844 8.626 1.00 98.88 91 TYR A N 1
ATOM 710 C CA . TYR A 1 91 ? -3.474 2.162 8.146 1.00 98.88 91 TYR A CA 1
ATOM 711 C C . TYR A 1 91 ? -2.662 2.510 6.899 1.00 98.88 91 TYR A C 1
ATOM 713 O O . TYR A 1 91 ? -1.432 2.526 6.951 1.00 98.88 91 TYR A O 1
ATOM 721 N N . LEU A 1 92 ? -3.354 2.786 5.801 1.00 98.62 92 LEU A N 1
ATOM 722 C CA . LEU A 1 92 ? -2.772 3.228 4.541 1.00 98.62 92 LEU A CA 1
ATOM 723 C C . LEU A 1 92 ? -2.896 4.743 4.436 1.00 98.62 92 LEU A C 1
ATOM 725 O O . LEU A 1 92 ? -3.964 5.293 4.680 1.00 98.62 92 LEU A O 1
ATOM 729 N N . ASP A 1 93 ? -1.828 5.421 4.046 1.00 97.12 93 ASP A N 1
ATOM 730 C CA . ASP A 1 93 ? -1.903 6.806 3.584 1.00 97.12 93 ASP A CA 1
ATOM 731 C C . ASP A 1 93 ? -0.681 7.091 2.717 1.00 97.12 93 ASP A C 1
ATOM 733 O O . ASP A 1 93 ? 0.391 6.500 2.887 1.00 97.12 93 ASP A O 1
ATOM 737 N N . GLY A 1 94 ? -0.850 8.017 1.789 1.00 95.44 94 GLY A N 1
ATOM 738 C CA . GLY A 1 94 ? 0.145 8.336 0.791 1.00 95.44 94 GLY A CA 1
ATOM 739 C C . GLY A 1 94 ? -0.075 9.725 0.238 1.00 95.44 94 GLY A C 1
ATOM 740 O O . GLY A 1 94 ? -1.170 10.099 -0.195 1.00 95.44 94 GLY A O 1
ATOM 741 N N . GLN A 1 95 ? 0.989 10.521 0.231 1.00 95.12 95 GLN A N 1
ATOM 742 C CA . GLN A 1 95 ? 1.083 11.675 -0.649 1.00 95.12 95 GLN A CA 1
ATOM 743 C C . GLN A 1 95 ? 2.498 11.729 -1.197 1.00 95.12 95 GLN A C 1
ATOM 745 O O . GLN A 1 95 ? 3.461 11.907 -0.449 1.00 95.12 95 GLN A O 1
ATOM 750 N N . ALA A 1 96 ? 2.619 11.662 -2.522 1.00 93.94 96 ALA A N 1
ATOM 751 C CA . ALA A 1 96 ? 3.902 11.714 -3.216 1.00 93.94 96 ALA A CA 1
ATOM 752 C C . ALA A 1 96 ? 4.779 12.900 -2.764 1.00 93.94 96 ALA A C 1
ATOM 754 O O . ALA A 1 96 ? 6.004 12.807 -2.715 1.00 93.94 96 ALA A O 1
ATOM 755 N N . ILE A 1 97 ? 4.144 14.019 -2.392 1.00 96.38 97 ILE A N 1
ATOM 756 C CA . ILE A 1 97 ? 4.817 15.254 -1.984 1.00 96.38 97 ILE A CA 1
ATOM 757 C C . ILE A 1 97 ? 5.352 15.260 -0.541 1.00 96.38 97 ILE A C 1
ATOM 759 O O . ILE A 1 97 ? 5.945 16.258 -0.126 1.00 96.38 97 ILE A O 1
ATOM 763 N N . TRP A 1 98 ? 5.157 14.204 0.255 1.00 97.94 98 TRP A N 1
ATOM 764 C CA . TRP A 1 98 ? 5.625 14.179 1.649 1.00 97.94 98 TRP A CA 1
ATOM 765 C C . TRP A 1 98 ? 7.135 14.368 1.789 1.00 97.94 98 TRP A C 1
ATOM 767 O O . TRP A 1 98 ? 7.590 14.948 2.769 1.00 97.94 98 TRP A O 1
ATOM 777 N N . VAL A 1 99 ? 7.913 13.953 0.794 1.00 97.25 99 VAL A N 1
ATOM 778 C CA . VAL A 1 99 ? 9.380 14.050 0.818 1.00 97.25 99 VAL A CA 1
ATOM 779 C C . VAL A 1 99 ? 9.927 15.351 0.220 1.00 97.25 99 VAL A C 1
ATOM 781 O O . VAL A 1 99 ? 11.139 15.551 0.215 1.00 97.25 99 VAL A O 1
ATOM 784 N N . THR A 1 100 ? 9.073 16.252 -0.281 1.00 96.81 100 THR A N 1
ATOM 785 C CA . THR A 1 100 ? 9.538 17.424 -1.050 1.00 96.81 100 THR A CA 1
ATOM 786 C C . THR A 1 100 ? 10.080 18.549 -0.174 1.00 96.81 100 THR A C 1
ATOM 788 O O . THR A 1 100 ? 10.904 19.338 -0.629 1.00 96.81 100 THR A O 1
ATOM 791 N N . THR A 1 101 ? 9.647 18.629 1.089 1.00 97.19 101 THR A N 1
ATOM 792 C CA . THR A 1 101 ? 10.106 19.625 2.068 1.00 97.19 101 THR A CA 1
ATOM 793 C C . THR A 1 101 ? 10.092 19.048 3.484 1.00 97.19 101 THR A C 1
ATOM 795 O O . THR A 1 101 ? 9.341 18.118 3.778 1.00 97.19 101 THR A O 1
ATOM 798 N N . ASP A 1 102 ? 10.862 19.643 4.400 1.00 98.00 102 ASP A N 1
ATOM 799 C CA . ASP A 1 102 ? 10.883 19.223 5.813 1.00 98.00 102 ASP A CA 1
ATOM 800 C C . ASP A 1 102 ? 9.521 19.398 6.504 1.00 98.00 102 ASP A C 1
ATOM 802 O O . ASP A 1 102 ? 9.173 18.627 7.401 1.00 98.00 102 ASP A O 1
ATOM 806 N N . ALA A 1 103 ? 8.741 20.399 6.075 1.00 98.06 103 ALA A N 1
ATOM 807 C CA . ALA A 1 103 ? 7.393 20.653 6.574 1.00 98.06 103 ALA A CA 1
ATOM 808 C C . ALA A 1 103 ? 6.415 19.557 6.128 1.00 98.06 103 ALA A C 1
ATOM 810 O O . ALA A 1 103 ? 5.683 19.018 6.957 1.00 98.06 103 ALA A O 1
ATOM 811 N N . ASN A 1 104 ? 6.446 19.173 4.846 1.00 97.94 104 ASN A N 1
ATOM 812 C CA . ASN A 1 104 ? 5.604 18.092 4.329 1.00 97.94 104 ASN A CA 1
ATOM 813 C C . ASN A 1 104 ? 5.925 16.754 5.000 1.00 97.94 104 ASN A C 1
ATOM 815 O O . ASN A 1 104 ? 5.016 15.997 5.340 1.00 97.94 104 ASN A O 1
ATOM 819 N N . ALA A 1 105 ? 7.205 16.510 5.279 1.00 98.44 105 ALA A N 1
ATOM 820 C CA . ALA A 1 105 ? 7.669 15.291 5.921 1.00 98.44 105 ALA A CA 1
ATOM 821 C C . ALA A 1 105 ? 7.167 15.138 7.373 1.00 98.44 105 ALA A C 1
ATOM 823 O O . ALA A 1 105 ? 7.341 14.079 7.974 1.00 98.44 105 ALA A O 1
ATOM 824 N N . GLN A 1 106 ? 6.555 16.164 7.978 1.00 98.56 106 GLN A N 1
ATOM 825 C CA . GLN A 1 106 ? 5.924 16.030 9.297 1.00 98.56 106 GLN A CA 1
ATOM 826 C C . GLN A 1 106 ? 4.606 15.255 9.256 1.00 98.56 106 GLN A C 1
ATOM 828 O O . GLN A 1 106 ? 4.262 14.624 10.254 1.00 98.56 106 GLN A O 1
ATOM 833 N N . ALA A 1 107 ? 3.889 15.265 8.128 1.00 98.31 107 ALA A N 1
ATOM 834 C CA . ALA A 1 107 ? 2.598 14.592 7.997 1.00 98.31 107 ALA A CA 1
ATOM 835 C C . ALA A 1 107 ? 2.678 13.066 8.234 1.00 98.31 107 ALA A C 1
ATOM 837 O O . ALA A 1 107 ? 2.009 12.595 9.156 1.00 98.31 107 ALA A O 1
ATOM 838 N N . PRO A 1 108 ? 3.530 12.288 7.530 1.00 98.44 108 PRO A N 1
ATOM 839 C CA . PRO A 1 108 ? 3.638 10.844 7.776 1.00 98.44 108 PRO A CA 1
ATOM 840 C C . PRO A 1 108 ? 4.169 10.513 9.177 1.00 98.44 108 PRO A C 1
ATOM 842 O O . PRO A 1 108 ? 3.721 9.559 9.809 1.00 98.44 108 PRO A O 1
ATOM 845 N N . ARG A 1 109 ? 5.053 11.350 9.737 1.00 98.75 109 ARG A N 1
ATOM 846 C CA . ARG A 1 109 ? 5.508 11.194 11.130 1.00 98.75 109 ARG A CA 1
ATOM 847 C C . ARG A 1 109 ? 4.364 11.375 12.128 1.00 98.75 109 ARG A C 1
ATOM 849 O O . ARG A 1 109 ? 4.299 10.664 13.129 1.00 98.75 109 ARG A O 1
ATOM 856 N N . GLN A 1 110 ? 3.482 12.347 11.883 1.00 98.69 110 GLN A N 1
ATOM 857 C CA . GLN A 1 110 ? 2.311 12.578 12.725 1.00 98.69 110 GLN A CA 1
ATOM 858 C C . GLN A 1 110 ? 1.319 11.421 12.620 1.00 98.69 110 GLN A C 1
ATOM 860 O O . GLN A 1 110 ? 0.830 10.981 13.652 1.00 98.69 110 GLN A O 1
ATOM 865 N N . ILE A 1 111 ? 1.111 10.868 11.423 1.00 98.56 111 ILE A N 1
ATOM 866 C CA . ILE A 1 111 ? 0.299 9.661 11.218 1.00 98.56 111 ILE A CA 1
ATOM 867 C C . ILE A 1 111 ? 0.772 8.515 12.126 1.00 98.56 111 ILE A C 1
ATOM 869 O O . ILE A 1 111 ? -0.029 7.969 12.880 1.00 98.56 111 ILE A O 1
ATOM 873 N N . CYS A 1 112 ? 2.071 8.198 12.142 1.00 98.81 112 CYS A N 1
ATOM 874 C CA . CYS A 1 112 ? 2.604 7.131 12.999 1.00 98.81 112 CYS A CA 1
ATOM 875 C C . CYS A 1 112 ? 2.336 7.388 14.498 1.00 98.81 112 CYS A C 1
ATOM 877 O O . CYS A 1 112 ? 2.000 6.465 15.242 1.00 98.81 112 CYS A O 1
ATOM 879 N N . ARG A 1 113 ? 2.421 8.649 14.948 1.00 98.88 113 ARG A N 1
ATOM 880 C CA . ARG A 1 113 ? 2.068 9.030 16.328 1.00 98.88 113 ARG A CA 1
ATOM 881 C C . ARG A 1 113 ? 0.571 8.894 16.605 1.00 98.88 113 ARG A C 1
ATOM 883 O O . ARG A 1 113 ? 0.204 8.366 17.654 1.00 98.88 113 ARG A O 1
ATOM 890 N N . ASP A 1 114 ? -0.273 9.332 15.676 1.00 98.88 114 ASP A N 1
ATOM 891 C CA . ASP A 1 114 ? -1.731 9.269 15.801 1.00 98.88 114 ASP A CA 1
ATOM 892 C C . ASP A 1 114 ? -2.213 7.817 15.917 1.00 98.88 114 ASP A C 1
ATOM 894 O O . ASP A 1 114 ? -3.046 7.516 16.771 1.00 98.88 114 ASP A O 1
ATOM 898 N N . ILE A 1 115 ? -1.640 6.899 15.129 1.00 98.81 115 ILE A N 1
ATOM 899 C CA . ILE A 1 115 ? -1.960 5.464 15.179 1.00 98.81 115 ILE A CA 1
ATOM 900 C C . ILE A 1 115 ? -1.587 4.854 16.532 1.00 98.81 115 ILE A C 1
ATOM 902 O O . ILE A 1 115 ? -2.395 4.143 17.135 1.00 98.81 115 ILE A O 1
ATOM 906 N N . VAL A 1 116 ? -0.407 5.183 17.068 1.00 98.88 116 VAL A N 1
ATOM 907 C CA . VAL A 1 116 ? -0.021 4.766 18.424 1.00 98.88 116 VAL A CA 1
ATOM 908 C C . VAL A 1 116 ? -0.997 5.317 19.467 1.00 98.88 116 VAL A C 1
ATOM 910 O O . VAL A 1 116 ? -1.475 4.559 20.313 1.00 98.88 116 VAL A O 1
ATOM 913 N N . SER A 1 117 ? -1.348 6.606 19.403 1.00 98.81 117 SER A N 1
ATOM 914 C CA . SER A 1 117 ? -2.322 7.210 20.322 1.00 98.81 117 SER A CA 1
ATOM 915 C C . SER A 1 117 ? -3.705 6.556 20.228 1.00 98.81 117 SER A C 1
ATOM 917 O O . SER A 1 117 ? -4.306 6.254 21.261 1.00 98.81 117 SER A O 1
ATOM 919 N N . PHE A 1 118 ? -4.195 6.272 19.021 1.00 98.81 118 PHE A N 1
ATOM 920 C CA . PHE A 1 118 ? -5.469 5.588 18.806 1.00 98.81 118 PHE A CA 1
ATOM 921 C C . PHE A 1 118 ? -5.466 4.170 19.396 1.00 98.81 118 PHE A C 1
ATOM 923 O O . PHE A 1 118 ? -6.408 3.797 20.108 1.00 98.81 118 PHE A O 1
ATOM 930 N N . ASN A 1 119 ? -4.394 3.404 19.165 1.00 98.81 119 ASN A N 1
ATOM 931 C CA . ASN A 1 119 ? -4.237 2.047 19.691 1.00 98.81 119 ASN A CA 1
ATOM 932 C C . ASN A 1 119 ? -4.123 2.017 21.222 1.00 98.81 119 ASN A C 1
ATOM 934 O O . ASN A 1 119 ? -4.671 1.117 21.860 1.00 98.81 119 ASN A O 1
ATOM 938 N N . LEU A 1 120 ? -3.446 3.001 21.825 1.00 98.56 120 LEU A N 1
ATOM 939 C CA . LEU A 1 120 ? -3.371 3.166 23.283 1.00 98.56 120 LEU A CA 1
ATOM 940 C C . LEU A 1 120 ? -4.709 3.597 23.906 1.00 98.56 120 LEU A C 1
ATOM 942 O O . LEU A 1 120 ? -4.908 3.416 25.105 1.00 98.56 120 LEU A O 1
ATOM 946 N N . GLY A 1 121 ? -5.635 4.129 23.105 1.00 98.12 121 GLY A N 1
ATOM 947 C CA . GLY A 1 121 ? -6.974 4.526 23.542 1.00 98.12 121 GLY A CA 1
ATOM 948 C C . GLY A 1 121 ? -7.929 3.366 23.854 1.00 98.12 121 GLY A C 1
ATOM 949 O O . GLY A 1 121 ? -9.059 3.619 24.262 1.00 98.12 121 GLY A O 1
ATOM 950 N N . THR A 1 122 ? -7.508 2.110 23.673 1.00 97.56 122 THR A N 1
ATOM 951 C CA . THR A 1 122 ? -8.303 0.916 23.996 1.00 97.56 122 THR A CA 1
ATOM 952 C C . THR A 1 122 ? -7.453 -0.195 24.616 1.00 97.56 122 THR A C 1
ATOM 954 O O . THR A 1 122 ? -6.254 -0.317 24.351 1.00 97.56 122 THR A O 1
ATOM 957 N N . ASN A 1 123 ? -8.093 -1.044 25.421 1.00 95.94 123 ASN A N 1
ATOM 958 C CA . ASN A 1 123 ? -7.513 -2.290 25.933 1.00 95.94 123 ASN A CA 1
ATOM 959 C C . ASN A 1 123 ? -7.932 -3.522 25.112 1.00 95.94 123 ASN A C 1
ATOM 961 O O . ASN A 1 123 ? -7.372 -4.595 25.321 1.00 95.94 123 ASN A O 1
ATOM 965 N N . ASP A 1 124 ? -8.903 -3.384 24.204 1.00 97.88 124 ASP A N 1
ATOM 966 C CA . ASP A 1 124 ? -9.316 -4.457 23.300 1.00 97.88 124 ASP A CA 1
ATOM 967 C C . ASP A 1 124 ? -8.323 -4.532 22.132 1.00 97.88 124 ASP A C 1
ATOM 969 O O . ASP A 1 124 ? -8.220 -3.602 21.332 1.00 97.88 124 ASP A O 1
ATOM 973 N N . LEU A 1 125 ? -7.556 -5.623 22.050 1.00 97.00 125 LEU A N 1
ATOM 974 C CA . LEU A 1 125 ? -6.573 -5.808 20.979 1.00 97.00 125 LEU A CA 1
ATOM 975 C C . LEU A 1 125 ? -7.236 -5.869 19.600 1.00 97.00 125 LEU A C 1
ATOM 977 O O . LEU A 1 125 ? -6.620 -5.434 18.633 1.00 97.00 125 LEU A O 1
ATOM 981 N N . ALA A 1 126 ? -8.488 -6.332 19.526 1.00 98.38 126 ALA A N 1
ATOM 982 C CA . ALA A 1 126 ? -9.227 -6.408 18.272 1.00 98.38 126 ALA A CA 1
ATOM 983 C C . ALA A 1 126 ? -9.679 -5.026 17.754 1.00 98.38 126 ALA A C 1
ATOM 985 O O . ALA A 1 126 ? -10.192 -4.901 16.653 1.00 98.38 126 ALA A O 1
ATOM 986 N N . GLU A 1 127 ? -9.533 -3.963 18.547 1.00 98.62 127 GLU A N 1
ATOM 987 C CA . GLU A 1 127 ? -9.865 -2.589 18.145 1.00 98.62 127 GLU A CA 1
ATOM 988 C C . GLU A 1 127 ? -8.624 -1.767 17.753 1.00 98.62 127 GLU A C 1
ATOM 990 O O . GLU A 1 127 ? -8.700 -0.535 17.667 1.00 98.62 127 GLU A O 1
ATOM 995 N N . ARG A 1 128 ? -7.466 -2.416 17.593 1.00 98.62 128 ARG A N 1
ATOM 996 C CA . ARG A 1 128 ? -6.184 -1.771 17.280 1.00 98.62 128 ARG A CA 1
ATOM 997 C C . ARG A 1 128 ? -5.815 -1.990 15.817 1.00 98.62 128 ARG A C 1
ATOM 999 O O . ARG A 1 128 ? -6.141 -3.016 15.244 1.00 98.62 128 ARG A O 1
ATOM 1006 N N . PHE A 1 129 ? -5.102 -1.045 15.218 1.00 98.88 129 PHE A N 1
ATOM 1007 C CA . PHE A 1 129 ? -4.401 -1.303 13.961 1.00 98.88 129 PHE A CA 1
ATOM 1008 C C . PHE A 1 129 ? -3.240 -2.273 14.183 1.00 98.88 129 PHE A C 1
ATOM 1010 O O . PHE A 1 129 ? -2.590 -2.221 15.234 1.00 98.88 129 PHE A O 1
ATOM 1017 N N . ASP A 1 130 ? -2.937 -3.072 13.163 1.00 98.88 130 ASP A N 1
ATOM 1018 C CA . ASP A 1 130 ? -1.783 -3.979 13.126 1.00 98.88 130 ASP A CA 1
ATOM 1019 C C . ASP A 1 130 ? -0.509 -3.287 12.617 1.00 98.88 130 ASP A C 1
ATOM 1021 O O . ASP A 1 130 ? 0.601 -3.786 12.804 1.00 98.88 130 ASP A O 1
ATOM 1025 N N . GLY A 1 131 ? -0.643 -2.118 11.987 1.00 98.81 131 GLY A N 1
ATOM 1026 C CA . GLY A 1 131 ? 0.493 -1.370 11.464 1.00 98.81 131 GLY A CA 1
ATOM 1027 C C . GLY A 1 131 ? 0.123 -0.166 10.612 1.00 98.81 131 GLY A C 1
ATOM 1028 O O . GLY A 1 131 ? -1.030 0.269 10.585 1.00 98.81 131 GLY A O 1
ATOM 1029 N N . VAL A 1 132 ? 1.129 0.361 9.921 1.00 98.88 132 VAL A N 1
ATOM 1030 C CA . VAL A 1 132 ? 1.025 1.461 8.962 1.00 98.88 132 VAL A CA 1
ATOM 1031 C C . VAL A 1 132 ? 1.755 1.088 7.677 1.00 98.88 132 VAL A C 1
ATOM 1033 O O . VAL A 1 132 ? 2.920 0.685 7.708 1.00 98.88 132 VAL A O 1
ATOM 1036 N N . HIS A 1 133 ? 1.072 1.291 6.559 1.00 98.75 133 HIS A N 1
ATOM 1037 C CA . HIS A 1 133 ? 1.584 1.145 5.210 1.00 98.75 133 HIS A CA 1
ATOM 1038 C C . HIS A 1 133 ? 1.677 2.538 4.572 1.00 98.75 133 HIS A C 1
ATOM 1040 O O . HIS A 1 133 ? 0.654 3.177 4.324 1.00 98.75 133 HIS A O 1
ATOM 1046 N N . LEU A 1 134 ? 2.894 3.039 4.347 1.00 98.56 134 LEU A N 1
ATOM 1047 C CA . LEU A 1 134 ? 3.102 4.368 3.768 1.00 98.56 134 LEU A CA 1
ATOM 1048 C C . LEU A 1 134 ? 3.325 4.281 2.255 1.00 98.56 134 LEU A C 1
ATOM 1050 O O . LEU A 1 134 ? 4.364 3.805 1.794 1.00 98.56 134 LEU A O 1
ATOM 1054 N N . ASP A 1 135 ? 2.379 4.817 1.493 1.00 96.88 135 ASP A N 1
ATOM 1055 C CA . ASP A 1 135 ? 2.449 4.877 0.033 1.00 96.88 135 ASP A CA 1
ATOM 1056 C C . ASP A 1 135 ? 3.159 6.168 -0.420 1.00 96.88 135 ASP A C 1
ATOM 1058 O O . ASP A 1 135 ? 2.563 7.201 -0.751 1.00 96.88 135 ASP A O 1
ATOM 1062 N N . ILE A 1 136 ? 4.489 6.162 -0.299 1.00 95.38 136 ILE A N 1
ATOM 1063 C CA . ILE A 1 136 ? 5.341 7.312 -0.620 1.00 95.38 136 ILE A CA 1
ATOM 1064 C C . ILE A 1 136 ? 5.892 7.145 -2.036 1.00 95.38 136 ILE A C 1
ATOM 1066 O O . ILE A 1 136 ? 6.983 6.622 -2.243 1.00 95.38 136 ILE A O 1
ATOM 1070 N N . GLU A 1 137 ? 5.165 7.662 -3.027 1.00 93.44 137 GLU A N 1
ATOM 1071 C CA . GLU A 1 137 ? 5.530 7.527 -4.444 1.00 93.44 137 GLU A CA 1
ATOM 1072 C C . GLU A 1 137 ? 5.947 8.855 -5.105 1.00 93.44 137 GLU A C 1
ATOM 1074 O O . GLU A 1 137 ? 5.260 9.361 -5.999 1.00 93.44 137 GLU A O 1
ATOM 1079 N N . PRO A 1 138 ? 7.101 9.453 -4.747 1.00 94.12 138 PRO A N 1
ATOM 1080 C CA . PRO A 1 138 ? 7.553 10.730 -5.316 1.00 94.12 138 PRO A CA 1
ATOM 1081 C C . PRO A 1 138 ? 7.769 10.672 -6.836 1.00 94.12 138 PRO A C 1
ATOM 1083 O O . PRO A 1 138 ? 7.764 11.694 -7.523 1.00 94.12 138 PRO A O 1
ATOM 1086 N N . HIS A 1 139 ? 7.919 9.467 -7.382 1.00 91.00 139 HIS A N 1
ATOM 1087 C CA . HIS A 1 139 ? 8.070 9.209 -8.804 1.00 91.00 139 HIS A CA 1
ATOM 1088 C C . HIS A 1 139 ? 6.814 9.568 -9.624 1.00 91.00 139 HIS A C 1
ATOM 1090 O O . HIS A 1 139 ? 6.928 9.846 -10.824 1.00 91.00 139 HIS A O 1
ATOM 1096 N N . THR A 1 140 ? 5.640 9.638 -8.984 1.00 91.00 140 THR A N 1
ATOM 1097 C CA . THR A 1 140 ? 4.358 10.029 -9.601 1.00 91.00 140 THR A CA 1
ATOM 1098 C C . THR A 1 140 ? 4.216 11.543 -9.793 1.00 91.00 140 THR A C 1
ATOM 1100 O O . THR A 1 140 ? 3.331 11.998 -10.521 1.00 91.00 140 THR A O 1
ATOM 1103 N N . ILE A 1 141 ? 5.111 12.354 -9.215 1.00 92.00 141 ILE A N 1
ATOM 1104 C CA . ILE A 1 141 ? 5.082 13.815 -9.345 1.00 92.00 141 ILE A CA 1
ATOM 1105 C C . ILE A 1 141 ? 5.575 14.226 -10.744 1.00 92.00 141 ILE A C 1
ATOM 1107 O O . ILE A 1 141 ? 6.763 14.463 -10.978 1.00 92.00 141 ILE A O 1
ATOM 1111 N N . ARG A 1 142 ? 4.648 14.325 -11.704 1.00 89.56 142 ARG A N 1
ATOM 1112 C CA . ARG A 1 142 ? 4.939 14.698 -13.107 1.00 89.56 142 ARG A CA 1
ATOM 1113 C C . ARG A 1 142 ? 4.745 16.183 -13.426 1.00 89.56 142 ARG A C 1
ATOM 1115 O O . ARG A 1 142 ? 5.165 16.633 -14.486 1.00 89.56 142 ARG A O 1
ATOM 1122 N N . SER A 1 143 ? 4.106 16.943 -12.542 1.00 89.25 143 SER A N 1
ATOM 1123 C CA . SER A 1 143 ? 3.725 18.341 -12.781 1.00 89.25 143 SER A CA 1
ATOM 1124 C C . SER A 1 143 ? 3.706 19.156 -11.487 1.00 89.25 143 SER A C 1
ATOM 1126 O O . SER A 1 143 ? 3.856 18.604 -10.401 1.00 89.25 143 SER A O 1
ATOM 1128 N N . GLY A 1 144 ? 3.464 20.464 -11.600 1.00 89.19 144 GLY A N 1
ATOM 1129 C CA . GLY A 1 144 ? 3.427 21.374 -10.453 1.00 89.19 144 GLY A CA 1
ATOM 1130 C C . GLY A 1 144 ? 4.826 21.824 -10.013 1.00 89.19 144 GLY A C 1
ATOM 1131 O O . GLY A 1 144 ? 5.793 21.617 -10.749 1.00 89.19 144 GLY A O 1
ATOM 1132 N N . PRO A 1 145 ? 4.957 22.448 -8.827 1.00 93.81 145 PRO A N 1
ATOM 1133 C CA . PRO A 1 145 ? 6.224 23.026 -8.364 1.00 93.81 145 PRO A CA 1
ATOM 1134 C C . PRO A 1 145 ? 7.333 21.984 -8.149 1.00 93.81 145 PRO A C 1
ATOM 1136 O O . PRO A 1 145 ? 8.509 22.331 -8.188 1.00 93.81 145 PRO A O 1
ATOM 1139 N N . TRP A 1 146 ? 6.957 20.717 -7.964 1.00 94.19 146 TRP A N 1
ATOM 1140 C CA . TRP A 1 146 ? 7.859 19.593 -7.695 1.00 94.19 146 TRP A CA 1
ATOM 1141 C C . TRP A 1 146 ? 8.019 18.645 -8.899 1.00 94.19 146 TRP A C 1
ATOM 1143 O O . TRP A 1 146 ? 8.684 17.615 -8.796 1.00 94.19 146 TRP A O 1
ATOM 1153 N N . GLY A 1 147 ? 7.395 18.969 -10.038 1.00 92.94 147 GLY A N 1
ATOM 1154 C CA . GLY A 1 147 ? 7.320 18.107 -11.218 1.00 92.94 147 GLY A CA 1
ATOM 1155 C C . GLY A 1 147 ? 8.686 17.631 -11.709 1.00 92.94 147 GLY A C 1
ATOM 1156 O O . GLY A 1 147 ? 9.542 18.441 -12.048 1.00 92.94 147 GLY A O 1
ATOM 1157 N N . GLY A 1 148 ? 8.876 16.312 -11.768 1.00 88.06 148 GLY A N 1
ATOM 1158 C CA . GLY A 1 148 ? 10.077 15.682 -12.321 1.00 88.06 148 GLY A CA 1
ATOM 1159 C C . GLY A 1 148 ? 11.304 15.669 -11.404 1.00 88.06 148 GLY A C 1
ATOM 1160 O O . GLY A 1 148 ? 12.231 14.917 -11.693 1.00 88.06 148 GLY A O 1
ATOM 1161 N N . GLN A 1 149 ? 11.296 16.406 -10.288 1.00 92.44 149 GLN A N 1
ATOM 1162 C CA . GLN A 1 149 ? 12.470 16.558 -9.417 1.00 92.44 149 GLN A CA 1
ATOM 1163 C C . GLN A 1 149 ? 12.940 15.243 -8.792 1.00 92.44 149 GLN A C 1
ATOM 1165 O O . GLN A 1 149 ? 14.127 15.097 -8.514 1.00 92.44 149 GLN A O 1
ATOM 1170 N N . TRP A 1 150 ? 12.045 14.263 -8.609 1.00 92.44 150 TRP A N 1
ATOM 1171 C CA . TRP A 1 150 ? 12.432 12.929 -8.142 1.00 92.44 150 TRP A CA 1
ATOM 1172 C C . TRP A 1 150 ? 13.491 12.290 -9.043 1.00 92.44 150 TRP A C 1
ATOM 1174 O O . TRP A 1 150 ? 14.458 11.724 -8.555 1.00 92.44 150 TRP A O 1
ATOM 1184 N N . TRP A 1 151 ? 13.341 12.418 -10.359 1.00 87.00 151 TRP A N 1
ATOM 1185 C CA . TRP A 1 151 ? 14.142 11.692 -11.348 1.00 87.00 151 TRP A CA 1
ATOM 1186 C C . TRP A 1 151 ? 15.510 12.320 -11.618 1.00 87.00 151 TRP A C 1
ATOM 1188 O O . TRP A 1 151 ? 16.278 11.804 -12.435 1.00 87.00 151 TRP A O 1
ATOM 1198 N N . GLU A 1 152 ? 15.823 13.430 -10.951 1.00 80.62 152 GLU A N 1
ATOM 1199 C CA . GLU A 1 152 ? 17.139 14.046 -11.014 1.00 80.62 152 GLU A CA 1
ATOM 1200 C C . GLU A 1 152 ? 18.207 13.033 -10.571 1.00 80.62 152 GLU A C 1
ATOM 1202 O O . GLU A 1 152 ? 18.099 12.412 -9.515 1.00 80.62 152 GLU A O 1
ATOM 1207 N N . ASN A 1 153 ? 19.255 12.886 -11.390 1.00 69.56 153 ASN A N 1
ATOM 1208 C CA . ASN A 1 153 ? 20.428 12.033 -11.148 1.00 69.56 153 ASN A CA 1
ATOM 1209 C C . ASN A 1 153 ? 20.264 10.515 -11.314 1.00 69.56 153 ASN A C 1
ATOM 1211 O O . ASN A 1 153 ? 21.084 9.799 -10.739 1.00 69.56 153 ASN A O 1
ATOM 1215 N N . ARG A 1 154 ? 19.313 10.026 -12.135 1.00 71.81 154 ARG A N 1
ATOM 1216 C CA . ARG A 1 154 ? 19.173 8.596 -12.514 1.00 71.81 154 ARG A CA 1
ATOM 1217 C C . ARG A 1 154 ? 20.535 7.992 -12.932 1.00 71.81 154 ARG A C 1
ATOM 1219 O O . ARG A 1 154 ? 20.907 8.023 -14.102 1.00 71.81 154 ARG A O 1
ATOM 1226 N N . LEU A 1 155 ? 21.231 7.429 -11.933 1.00 65.75 155 LEU A N 1
ATOM 1227 C CA . LEU A 1 155 ? 22.644 6.996 -11.873 1.00 65.75 155 LEU A CA 1
ATOM 1228 C C . LEU A 1 155 ? 23.713 8.125 -11.889 1.00 65.75 155 LEU A C 1
ATOM 1230 O O . LEU A 1 155 ? 23.571 9.085 -12.643 1.00 65.75 155 LEU A O 1
ATOM 1234 N N . PRO A 1 156 ? 24.849 8.002 -11.146 1.00 55.03 156 PRO A N 1
ATOM 1235 C CA . PRO A 1 156 ? 25.215 7.017 -10.108 1.00 55.03 156 PRO A CA 1
ATOM 1236 C C . PRO A 1 156 ? 24.769 7.380 -8.675 1.00 55.03 156 PRO A C 1
ATOM 1238 O O . PRO A 1 156 ? 25.100 6.646 -7.747 1.00 55.03 156 PRO A O 1
ATOM 1241 N N . GLN A 1 157 ? 24.056 8.493 -8.461 1.00 66.44 157 GLN A N 1
ATOM 1242 C CA . GLN A 1 157 ? 23.701 8.977 -7.112 1.00 66.44 157 GLN A CA 1
ATOM 1243 C C . GLN A 1 157 ? 22.276 8.614 -6.653 1.00 66.44 157 GLN A C 1
ATOM 1245 O O . GLN A 1 157 ? 21.822 9.092 -5.620 1.00 66.44 157 GLN A O 1
ATOM 1250 N N . GLY A 1 158 ? 21.597 7.714 -7.370 1.00 78.88 158 GLY A N 1
ATOM 1251 C CA . GLY A 1 158 ? 20.207 7.352 -7.094 1.00 78.88 158 GLY A CA 1
ATOM 1252 C C . GLY A 1 158 ? 19.236 8.342 -7.726 1.00 78.88 158 GLY A C 1
ATOM 1253 O O . GLY A 1 158 ? 19.455 8.783 -8.844 1.00 78.88 158 GLY A O 1
ATOM 1254 N N . TYR A 1 159 ? 18.146 8.643 -7.039 1.00 89.12 159 TYR A N 1
ATOM 1255 C CA . TYR A 1 159 ? 17.217 9.707 -7.422 1.00 89.12 159 TYR A CA 1
ATOM 1256 C C . TYR A 1 159 ? 17.546 10.977 -6.628 1.00 89.12 159 TYR A C 1
ATOM 1258 O O . TYR A 1 159 ? 18.671 11.134 -6.147 1.00 89.12 159 TYR A O 1
ATOM 1266 N N . ASN A 1 160 ? 16.591 11.889 -6.468 1.00 93.00 160 ASN A N 1
ATOM 1267 C CA . ASN A 1 160 ? 16.768 13.083 -5.649 1.00 93.00 160 ASN A CA 1
ATOM 1268 C C . ASN A 1 160 ? 17.275 12.732 -4.232 1.00 93.00 160 ASN A C 1
ATOM 1270 O O . ASN A 1 160 ? 16.552 12.139 -3.424 1.00 93.00 160 ASN A O 1
ATOM 1274 N N . ALA A 1 161 ? 18.531 13.086 -3.939 1.00 91.75 161 ALA A N 1
ATOM 1275 C CA . ALA A 1 161 ? 19.213 12.682 -2.711 1.00 91.75 161 ALA A CA 1
ATOM 1276 C C . ALA A 1 161 ? 18.589 13.309 -1.459 1.00 91.75 161 ALA A C 1
ATOM 1278 O O . ALA A 1 161 ? 18.485 12.648 -0.427 1.00 91.75 161 ALA A O 1
ATOM 1279 N N . GLU A 1 162 ? 18.124 14.558 -1.546 1.00 93.50 162 GLU A N 1
ATOM 1280 C CA . GLU A 1 162 ? 17.492 15.222 -0.407 1.00 93.50 162 GLU A CA 1
ATOM 1281 C C . GLU A 1 162 ? 16.129 14.607 -0.079 1.00 93.50 162 GLU A C 1
ATOM 1283 O O . GLU A 1 162 ? 15.814 14.377 1.087 1.00 93.50 162 GLU A O 1
ATOM 1288 N N . TRP A 1 163 ? 15.320 14.310 -1.099 1.00 95.38 163 TRP A N 1
ATOM 1289 C CA . TRP A 1 163 ? 14.027 13.647 -0.906 1.00 95.38 163 TRP A CA 1
ATOM 1290 C C . TRP A 1 163 ? 14.217 12.218 -0.397 1.00 95.38 163 TRP A C 1
ATOM 1292 O O . TRP A 1 163 ? 13.480 11.770 0.478 1.00 95.38 163 TRP A O 1
ATOM 1302 N N . THR A 1 164 ? 15.243 11.524 -0.895 1.00 95.06 164 THR A N 1
ATOM 1303 C CA . THR A 1 164 ? 15.626 10.192 -0.412 1.00 95.06 164 THR A CA 1
ATOM 1304 C C . THR A 1 164 ? 16.006 10.236 1.072 1.00 95.06 164 THR A C 1
ATOM 1306 O O . THR A 1 164 ? 15.489 9.441 1.852 1.00 95.06 164 THR A O 1
ATOM 1309 N N . GLN A 1 165 ? 16.831 11.202 1.495 1.00 96.25 165 GLN A N 1
ATOM 1310 C CA . GLN A 1 165 ? 17.182 11.362 2.909 1.00 96.25 165 GLN A CA 1
ATOM 1311 C C . GLN A 1 165 ? 15.951 11.672 3.772 1.00 96.25 165 GLN A C 1
ATOM 1313 O O . GLN A 1 165 ? 15.775 11.064 4.825 1.00 96.25 165 GLN A O 1
ATOM 1318 N N . ARG A 1 166 ? 15.052 12.551 3.311 1.00 97.88 166 ARG A N 1
ATOM 1319 C CA . ARG A 1 166 ? 13.798 12.846 4.027 1.00 97.88 166 ARG A CA 1
ATOM 1320 C C . ARG A 1 166 ? 12.922 11.611 4.190 1.00 97.88 166 ARG A C 1
ATOM 1322 O O . ARG A 1 166 ? 12.333 11.434 5.252 1.00 97.88 166 ARG A O 1
ATOM 1329 N N . TRP A 1 167 ? 12.848 10.757 3.170 1.00 97.88 167 TRP A N 1
ATOM 1330 C CA . TRP A 1 167 ? 12.149 9.479 3.271 1.00 97.88 167 TRP A CA 1
ATOM 1331 C C . TRP A 1 167 ? 12.775 8.598 4.356 1.00 97.88 167 TRP A C 1
ATOM 1333 O O . TRP A 1 167 ? 12.056 8.092 5.213 1.00 97.88 167 TRP A O 1
ATOM 1343 N N . PHE A 1 168 ? 14.105 8.483 4.403 1.00 98.19 168 PHE A N 1
ATOM 1344 C CA . PHE A 1 168 ? 14.788 7.707 5.445 1.00 98.19 168 PHE A CA 1
ATOM 1345 C C . PHE A 1 168 ? 14.477 8.227 6.848 1.00 98.19 168 PHE A C 1
ATOM 1347 O O . PHE A 1 168 ? 14.175 7.438 7.745 1.00 98.19 168 PHE A O 1
ATOM 1354 N N . ASP A 1 169 ? 14.492 9.547 7.024 1.00 98.75 169 ASP A N 1
ATOM 1355 C CA . ASP A 1 169 ? 14.185 10.175 8.306 1.00 98.75 169 ASP A CA 1
ATOM 1356 C C . ASP A 1 169 ? 12.730 9.909 8.728 1.00 98.75 169 ASP A C 1
ATOM 1358 O O . ASP A 1 169 ? 12.481 9.589 9.888 1.00 98.75 169 ASP A O 1
ATOM 1362 N N . ILE A 1 170 ? 11.767 9.980 7.796 1.00 98.81 170 ILE A N 1
ATOM 1363 C CA . ILE A 1 170 ? 10.360 9.621 8.058 1.00 98.81 170 ILE A CA 1
ATOM 1364 C C . ILE A 1 170 ? 10.262 8.180 8.574 1.00 98.81 170 ILE A C 1
ATOM 1366 O O . ILE A 1 170 ? 9.632 7.938 9.605 1.00 98.81 170 ILE A O 1
ATOM 1370 N N . MET A 1 171 ? 10.896 7.229 7.881 1.00 98.81 171 MET A N 1
ATOM 1371 C CA . MET A 1 171 ? 10.785 5.808 8.221 1.00 98.81 171 MET A CA 1
ATOM 1372 C C . MET A 1 171 ? 11.454 5.481 9.557 1.00 98.81 171 MET A C 1
ATOM 1374 O O . MET A 1 171 ? 10.885 4.739 10.356 1.00 98.81 171 MET A O 1
ATOM 1378 N N . ASN A 1 172 ? 12.620 6.068 9.840 1.00 98.88 172 ASN A N 1
ATOM 1379 C CA . ASN A 1 172 ? 13.298 5.901 11.127 1.00 98.88 172 ASN A CA 1
ATOM 1380 C C . ASN A 1 172 ? 12.475 6.477 12.289 1.00 98.88 172 ASN A C 1
ATOM 1382 O O . ASN A 1 172 ? 12.346 5.824 13.325 1.00 98.88 172 ASN A O 1
ATOM 1386 N N . ASP A 1 173 ? 11.878 7.660 12.117 1.00 98.81 173 ASP A N 1
ATOM 1387 C CA . ASP A 1 173 ? 11.051 8.287 13.155 1.00 98.81 173 ASP A CA 1
ATOM 1388 C C . ASP A 1 173 ? 9.772 7.478 13.435 1.00 98.81 173 ASP A C 1
ATOM 1390 O O . ASP A 1 173 ? 9.375 7.301 14.594 1.00 98.81 173 ASP A O 1
ATOM 1394 N N . CYS A 1 174 ? 9.136 6.943 12.387 1.00 98.88 174 CYS A N 1
ATOM 1395 C CA . CYS A 1 174 ? 8.000 6.031 12.527 1.00 98.88 174 CYS A CA 1
ATOM 1396 C C . CYS A 1 174 ? 8.399 4.732 13.237 1.00 98.88 174 CYS A C 1
ATOM 1398 O O . CYS A 1 174 ? 7.727 4.334 14.192 1.00 98.88 174 CYS A O 1
ATOM 1400 N N . ARG A 1 175 ? 9.520 4.106 12.852 1.00 98.81 175 ARG A N 1
ATOM 1401 C CA . ARG A 1 175 ? 10.012 2.885 13.508 1.00 98.81 175 ARG A CA 1
ATOM 1402 C C . ARG A 1 175 ? 10.309 3.117 14.985 1.00 98.81 175 ARG A C 1
ATOM 1404 O O . ARG A 1 175 ? 9.833 2.351 15.815 1.00 98.81 175 ARG A O 1
ATOM 1411 N N . ALA A 1 176 ? 10.993 4.209 15.329 1.00 98.88 176 ALA A N 1
ATOM 1412 C CA . ALA A 1 176 ? 11.263 4.570 16.720 1.00 98.88 176 ALA A CA 1
ATOM 1413 C C . ALA A 1 176 ? 9.968 4.781 17.528 1.00 98.88 176 ALA A C 1
ATOM 1415 O O . ALA A 1 176 ? 9.875 4.365 18.684 1.00 98.88 176 ALA A O 1
ATOM 1416 N N . THR A 1 177 ? 8.949 5.386 16.909 1.00 98.94 177 THR A N 1
ATOM 1417 C CA . THR A 1 177 ? 7.617 5.553 17.513 1.00 98.94 177 THR A CA 1
ATOM 1418 C C . THR A 1 177 ? 6.963 4.196 17.803 1.00 98.94 177 THR A C 1
ATOM 1420 O O . THR A 1 177 ? 6.419 3.992 18.891 1.00 98.94 177 THR A O 1
ATOM 1423 N N . PHE A 1 178 ? 7.045 3.246 16.869 1.00 98.88 178 PHE A N 1
ATOM 1424 C CA . PHE A 1 178 ? 6.472 1.908 17.036 1.00 98.88 178 PHE A CA 1
ATOM 1425 C C . PHE A 1 178 ? 7.273 1.025 17.992 1.00 98.88 178 PHE A C 1
ATOM 1427 O O . PHE A 1 178 ? 6.669 0.273 18.750 1.00 98.88 178 PHE A O 1
ATOM 1434 N N . ASP A 1 179 ? 8.598 1.150 18.034 1.00 98.81 179 ASP A N 1
ATOM 1435 C CA . ASP A 1 179 ? 9.444 0.434 18.996 1.00 98.81 179 ASP A CA 1
ATOM 1436 C C . ASP A 1 179 ? 9.152 0.874 20.433 1.00 98.81 179 ASP A C 1
ATOM 1438 O O . ASP A 1 179 ? 9.078 0.045 21.338 1.00 98.81 179 ASP A O 1
ATOM 1442 N N . ALA A 1 180 ? 8.921 2.173 20.653 1.00 98.81 180 ALA A N 1
ATOM 1443 C CA . ALA A 1 180 ? 8.495 2.678 21.955 1.00 98.81 180 ALA A CA 1
ATOM 1444 C C . ALA A 1 180 ? 7.112 2.131 22.356 1.00 98.81 180 ALA A C 1
ATOM 1446 O O . ALA A 1 180 ? 6.909 1.743 23.510 1.00 98.81 180 ALA A O 1
ATOM 1447 N N . TYR A 1 181 ? 6.176 2.055 21.404 1.00 98.75 181 TYR A N 1
ATOM 1448 C CA . TYR A 1 181 ? 4.864 1.441 21.619 1.00 98.75 181 TYR A CA 1
ATOM 1449 C C . TYR A 1 181 ? 4.968 -0.060 21.934 1.00 98.75 181 TYR A C 1
ATOM 1451 O O . TYR A 1 181 ? 4.327 -0.534 22.877 1.00 98.75 181 TYR A O 1
ATOM 1459 N N . GLU A 1 182 ? 5.800 -0.803 21.203 1.00 98.62 182 GLU A N 1
ATOM 1460 C CA . GLU A 1 182 ? 6.049 -2.228 21.436 1.00 98.62 182 GLU A CA 1
ATOM 1461 C C . GLU A 1 182 ? 6.693 -2.447 22.811 1.00 98.62 182 GLU A C 1
ATOM 1463 O O . GLU A 1 182 ? 6.227 -3.285 23.580 1.00 98.62 182 GLU A O 1
ATOM 1468 N N . ALA A 1 183 ? 7.680 -1.632 23.192 1.00 98.62 183 ALA A N 1
ATOM 1469 C CA . ALA A 1 183 ? 8.295 -1.689 24.517 1.00 98.62 183 ALA A CA 1
ATOM 1470 C C . ALA A 1 183 ? 7.293 -1.405 25.654 1.00 98.62 183 ALA A C 1
ATOM 1472 O O . ALA A 1 183 ? 7.404 -1.985 26.735 1.00 98.62 183 ALA A O 1
ATOM 1473 N N . GLN A 1 184 ? 6.309 -0.529 25.421 1.00 98.06 184 GLN A N 1
ATOM 1474 C CA . GLN A 1 184 ? 5.270 -0.203 26.400 1.00 98.06 184 GLN A CA 1
ATOM 1475 C C . GLN A 1 184 ? 4.191 -1.291 26.507 1.00 98.06 184 GLN A C 1
ATOM 1477 O O . GLN A 1 184 ? 3.676 -1.538 27.599 1.00 98.06 184 GLN A O 1
ATOM 1482 N N . THR A 1 185 ? 3.792 -1.889 25.385 1.00 97.50 185 THR A N 1
ATOM 1483 C CA . THR A 1 185 ? 2.559 -2.692 25.300 1.00 97.50 185 THR A CA 1
ATOM 1484 C C . THR A 1 185 ? 2.786 -4.172 25.008 1.00 97.50 185 THR A C 1
ATOM 1486 O O . THR A 1 185 ? 1.860 -4.964 25.169 1.00 97.50 185 THR A O 1
ATOM 1489 N N . GLY A 1 186 ? 3.986 -4.550 24.565 1.00 96.75 186 GLY A N 1
ATOM 1490 C CA . GLY A 1 186 ? 4.297 -5.868 24.012 1.00 96.75 186 GLY A CA 1
ATOM 1491 C C . GLY A 1 186 ? 3.692 -6.126 22.627 1.00 96.75 186 GLY A C 1
ATOM 1492 O O . GLY A 1 186 ? 3.808 -7.241 22.125 1.00 96.75 186 GLY A O 1
ATOM 1493 N N . HIS A 1 187 ? 3.026 -5.139 22.019 1.00 95.81 187 HIS A N 1
ATOM 1494 C CA . HIS A 1 187 ? 2.383 -5.268 20.714 1.00 95.81 187 HIS A CA 1
ATOM 1495 C C . HIS A 1 187 ? 3.242 -4.614 19.626 1.00 95.81 187 HIS A C 1
ATOM 1497 O O . HIS A 1 187 ? 3.467 -3.404 19.651 1.00 95.81 187 HIS A O 1
ATOM 1503 N N . ARG A 1 188 ? 3.717 -5.412 18.666 1.00 97.62 188 ARG A N 1
ATOM 1504 C CA . ARG A 1 188 ? 4.480 -4.924 17.513 1.00 97.62 188 ARG A CA 1
ATOM 1505 C C . ARG A 1 188 ? 3.539 -4.345 16.464 1.00 97.62 188 ARG A C 1
ATOM 1507 O O . ARG A 1 188 ? 2.647 -5.045 16.003 1.00 97.62 188 ARG A O 1
ATOM 1514 N N . LEU A 1 189 ? 3.795 -3.107 16.046 1.00 98.75 189 LEU A N 1
ATOM 1515 C CA . LEU A 1 189 ? 3.176 -2.530 14.854 1.00 98.75 189 LEU A CA 1
ATOM 1516 C C . LEU A 1 189 ? 4.066 -2.747 13.639 1.00 98.75 189 LEU A C 1
ATOM 1518 O O . LEU A 1 189 ? 5.274 -2.473 13.683 1.00 98.75 189 LEU A O 1
ATOM 1522 N N . VAL A 1 190 ? 3.437 -3.217 12.568 1.00 98.75 190 VAL A N 1
ATOM 1523 C CA . VAL A 1 190 ? 4.049 -3.326 11.250 1.00 98.75 190 VAL A CA 1
ATOM 1524 C C . VAL A 1 190 ? 4.295 -1.928 10.686 1.00 98.75 190 VAL A C 1
ATOM 1526 O O . VAL A 1 190 ? 3.428 -1.057 10.765 1.00 98.75 190 VAL A O 1
ATOM 1529 N N . LEU A 1 191 ? 5.475 -1.708 10.116 1.00 98.88 191 LEU A N 1
ATOM 1530 C CA . LEU A 1 191 ? 5.779 -0.548 9.287 1.00 98.88 191 LEU A CA 1
ATOM 1531 C C . LEU A 1 191 ? 6.161 -1.024 7.887 1.00 98.88 191 LEU A C 1
ATOM 1533 O O . LEU A 1 191 ? 7.117 -1.782 7.727 1.00 98.88 191 LEU A O 1
ATOM 1537 N N . ALA A 1 192 ? 5.441 -0.553 6.879 1.00 98.62 192 ALA A N 1
ATOM 1538 C CA . ALA A 1 192 ? 5.695 -0.870 5.481 1.00 98.62 192 ALA A CA 1
ATOM 1539 C C . ALA A 1 192 ? 5.762 0.394 4.625 1.00 98.62 192 ALA A C 1
ATOM 1541 O O . ALA A 1 192 ? 5.302 1.467 5.027 1.00 98.62 192 ALA A O 1
ATOM 1542 N N . SER A 1 193 ? 6.362 0.257 3.446 1.00 98.06 193 SER A N 1
ATOM 1543 C CA . SER A 1 193 ? 6.432 1.319 2.450 1.00 98.06 193 SER A CA 1
ATOM 1544 C C . SER A 1 193 ? 6.318 0.742 1.048 1.00 98.06 193 SER A C 1
ATOM 1546 O O . SER A 1 193 ? 6.932 -0.293 0.766 1.00 98.06 193 SER A O 1
ATOM 1548 N N . ASP A 1 194 ? 5.617 1.460 0.176 1.00 97.25 194 ASP A N 1
ATOM 1549 C CA . ASP A 1 194 ? 5.622 1.180 -1.257 1.00 97.25 194 ASP A CA 1
ATOM 1550 C C . ASP A 1 194 ? 6.878 1.751 -1.926 1.00 97.25 194 ASP A C 1
ATOM 1552 O O . ASP A 1 194 ? 7.377 2.826 -1.574 1.00 97.25 194 ASP A O 1
ATOM 1556 N N . VAL A 1 195 ? 7.429 1.003 -2.881 1.00 96.19 195 VAL A N 1
ATOM 1557 C CA . VAL A 1 195 ? 8.576 1.396 -3.708 1.00 96.19 195 VAL A CA 1
ATOM 1558 C C . VAL A 1 195 ? 8.356 0.983 -5.161 1.00 96.19 195 VAL A C 1
ATOM 1560 O O . VAL A 1 195 ? 7.772 -0.061 -5.452 1.00 96.19 195 VAL A O 1
ATOM 1563 N N . GLY A 1 196 ? 8.880 1.783 -6.094 1.00 94.56 196 GLY A N 1
ATOM 1564 C CA . GLY A 1 196 ? 8.839 1.451 -7.518 1.00 94.56 196 GLY A CA 1
ATOM 1565 C C . GLY A 1 196 ? 9.616 0.168 -7.825 1.00 94.56 196 GLY A C 1
ATOM 1566 O O . GLY A 1 196 ? 10.665 -0.094 -7.226 1.00 94.56 196 GLY A O 1
ATOM 1567 N N . ALA A 1 197 ? 9.131 -0.619 -8.788 1.00 94.69 197 ALA A N 1
ATOM 1568 C CA . ALA A 1 197 ? 9.744 -1.895 -9.166 1.00 94.69 197 ALA A CA 1
ATOM 1569 C C . ALA A 1 197 ? 11.201 -1.769 -9.649 1.00 94.69 197 ALA A C 1
ATOM 1571 O O . ALA A 1 197 ? 11.976 -2.720 -9.552 1.00 94.69 197 ALA A O 1
ATOM 1572 N N . ASP A 1 198 ? 11.596 -0.593 -10.127 1.00 93.06 198 ASP A N 1
ATOM 1573 C CA . ASP A 1 198 ? 12.917 -0.261 -10.656 1.00 93.06 198 ASP A CA 1
ATOM 1574 C C . ASP A 1 198 ? 13.891 0.282 -9.587 1.00 93.06 198 ASP A C 1
ATOM 1576 O O . ASP A 1 198 ? 15.090 0.446 -9.845 1.00 93.06 198 ASP A O 1
ATOM 1580 N N . TYR A 1 199 ? 13.416 0.568 -8.369 1.00 93.69 199 TYR A N 1
ATOM 1581 C CA . TYR A 1 199 ? 14.202 1.285 -7.358 1.00 93.69 199 TYR A CA 1
ATOM 1582 C C . TYR A 1 199 ? 15.440 0.511 -6.912 1.00 93.69 199 TYR A C 1
ATOM 1584 O O . TYR A 1 199 ? 16.506 1.106 -6.764 1.00 93.69 199 TYR A O 1
ATOM 1592 N N . ALA A 1 200 ? 15.353 -0.809 -6.748 1.00 93.44 200 ALA A N 1
ATOM 1593 C CA . ALA A 1 200 ? 16.521 -1.618 -6.400 1.00 93.44 200 ALA A CA 1
ATOM 1594 C C . ALA A 1 200 ? 17.627 -1.527 -7.466 1.00 93.44 200 ALA A C 1
ATOM 1596 O O . ALA A 1 200 ? 18.830 -1.593 -7.169 1.00 93.44 200 ALA A O 1
ATOM 1597 N N . TYR A 1 201 ? 17.230 -1.344 -8.726 1.00 93.19 201 TYR A N 1
ATOM 1598 C CA . TYR A 1 201 ? 18.151 -1.179 -9.836 1.00 93.19 201 TYR A CA 1
ATOM 1599 C C . TYR A 1 201 ? 18.775 0.224 -9.835 1.00 93.19 201 TYR A C 1
ATOM 1601 O O . TYR A 1 201 ? 20.005 0.331 -9.787 1.00 93.19 201 TYR A O 1
ATOM 1609 N N . TYR A 1 202 ? 17.961 1.285 -9.820 1.00 91.44 202 TYR A N 1
ATOM 1610 C CA . TYR A 1 202 ? 18.434 2.666 -10.003 1.00 91.44 202 TYR A CA 1
ATOM 1611 C C . TYR A 1 202 ? 18.826 3.403 -8.721 1.00 91.44 202 TYR A C 1
ATOM 1613 O O . TYR A 1 202 ? 19.766 4.199 -8.739 1.00 91.44 202 TYR A O 1
ATOM 1621 N N . ASN A 1 203 ? 18.147 3.149 -7.606 1.00 92.00 203 ASN A N 1
ATOM 1622 C CA . ASN A 1 203 ? 18.318 3.888 -6.360 1.00 92.00 203 ASN A CA 1
ATOM 1623 C C . ASN A 1 203 ? 19.042 3.041 -5.303 1.00 92.00 203 ASN A C 1
ATOM 1625 O O . ASN A 1 203 ? 18.454 2.493 -4.371 1.00 92.00 203 ASN A O 1
ATOM 1629 N N . LYS A 1 204 ? 20.371 2.950 -5.454 1.00 92.44 204 LYS A N 1
ATOM 1630 C CA . LYS A 1 204 ? 21.242 2.214 -4.522 1.00 92.44 204 LYS A CA 1
ATOM 1631 C C . LYS A 1 204 ? 21.162 2.708 -3.074 1.00 92.44 204 LYS A C 1
ATOM 1633 O O . LYS A 1 204 ? 21.201 1.848 -2.197 1.00 92.44 204 LYS A O 1
ATOM 1638 N N . PRO A 1 205 ? 21.014 4.017 -2.791 1.00 94.00 205 PRO A N 1
ATOM 1639 C CA . PRO A 1 205 ? 20.717 4.478 -1.439 1.00 94.00 205 PRO A CA 1
ATOM 1640 C C . PRO A 1 205 ? 19.444 3.857 -0.847 1.00 94.00 205 PRO A C 1
ATOM 1642 O O . PRO A 1 205 ? 19.509 3.318 0.255 1.00 94.00 205 PRO A O 1
ATOM 1645 N N . ILE A 1 206 ? 18.314 3.873 -1.571 1.00 95.31 206 ILE A N 1
ATOM 1646 C CA . ILE A 1 206 ? 17.053 3.257 -1.108 1.00 95.31 206 ILE A CA 1
ATOM 1647 C C . ILE A 1 206 ? 17.232 1.756 -0.878 1.00 95.31 206 ILE A C 1
ATOM 1649 O O . ILE A 1 206 ? 16.831 1.247 0.169 1.00 95.31 206 ILE A O 1
ATOM 1653 N N . LEU A 1 207 ? 17.884 1.060 -1.818 1.00 96.12 207 LEU A N 1
ATOM 1654 C CA . LEU A 1 207 ? 18.202 -0.359 -1.662 1.00 96.12 207 LEU A CA 1
ATOM 1655 C C . LEU A 1 207 ? 19.018 -0.607 -0.387 1.00 96.12 207 LEU A C 1
ATOM 1657 O O . LEU A 1 207 ? 18.662 -1.465 0.410 1.00 96.12 207 LEU A O 1
ATOM 1661 N N . ALA A 1 208 ? 20.096 0.146 -0.169 1.00 96.38 208 ALA A N 1
ATOM 1662 C CA . ALA A 1 208 ? 20.960 -0.033 0.995 1.00 96.38 208 ALA A CA 1
ATOM 1663 C C . ALA A 1 208 ? 20.232 0.243 2.321 1.00 96.38 208 ALA A C 1
ATOM 1665 O O . ALA A 1 208 ? 20.479 -0.456 3.303 1.00 96.38 208 ALA A O 1
ATOM 1666 N N . PHE A 1 209 ? 19.344 1.238 2.343 1.00 97.69 209 PHE A N 1
ATOM 1667 C CA . PHE A 1 209 ? 18.579 1.608 3.528 1.00 97.69 209 PHE A CA 1
ATOM 1668 C C . PHE A 1 209 ? 17.537 0.547 3.890 1.00 97.69 209 PHE A C 1
ATOM 1670 O O . PHE A 1 209 ? 17.589 -0.019 4.982 1.00 97.69 209 PHE A O 1
ATOM 1677 N N . PHE A 1 210 ? 16.632 0.223 2.963 1.00 98.25 210 PHE A N 1
ATOM 1678 C CA . PHE A 1 210 ? 15.541 -0.704 3.255 1.00 98.25 210 PHE A CA 1
ATOM 1679 C C . PHE A 1 210 ? 15.952 -2.171 3.230 1.00 98.25 210 PHE A C 1
ATOM 1681 O O . PHE A 1 210 ? 15.238 -2.975 3.814 1.00 98.25 210 PHE A O 1
ATOM 1688 N N . ASN A 1 211 ? 17.067 -2.534 2.588 1.00 97.62 211 ASN A N 1
ATOM 1689 C CA . ASN A 1 211 ? 17.604 -3.900 2.568 1.00 97.62 211 ASN A CA 1
ATOM 1690 C C . ASN A 1 211 ? 18.754 -4.107 3.563 1.00 97.62 211 ASN A C 1
ATOM 1692 O O . ASN A 1 211 ? 19.478 -5.098 3.469 1.00 97.62 211 ASN A O 1
ATOM 1696 N N . GLY A 1 212 ? 19.001 -3.142 4.451 1.00 96.62 212 GLY A N 1
ATOM 1697 C CA . GLY A 1 212 ? 20.035 -3.230 5.475 1.00 96.62 212 GLY A CA 1
ATOM 1698 C C . GLY A 1 212 ? 19.586 -4.042 6.698 1.00 96.62 212 GLY A C 1
ATOM 1699 O O . GLY A 1 212 ? 18.392 -4.226 6.919 1.00 96.62 212 GLY A O 1
ATOM 1700 N N . PRO A 1 213 ? 20.527 -4.474 7.558 1.00 95.12 213 PRO A N 1
ATOM 1701 C CA . PRO A 1 213 ? 20.209 -5.231 8.776 1.00 95.12 213 PRO A CA 1
ATOM 1702 C C . PRO A 1 213 ? 19.407 -4.428 9.814 1.00 95.12 213 PRO A C 1
ATOM 1704 O O . PRO A 1 213 ? 18.810 -5.016 10.708 1.00 95.12 213 PRO A O 1
ATOM 1707 N N . ASN A 1 214 ? 19.400 -3.097 9.695 1.00 95.31 214 ASN A N 1
ATOM 1708 C CA . ASN A 1 214 ? 18.650 -2.177 10.554 1.00 95.31 214 ASN A CA 1
ATOM 1709 C C . ASN A 1 214 ? 17.489 -1.527 9.788 1.00 95.31 214 ASN A C 1
ATOM 1711 O O . ASN A 1 214 ? 17.174 -0.363 10.033 1.00 95.31 214 ASN A O 1
ATOM 1715 N N . SER A 1 215 ? 16.926 -2.225 8.797 1.00 97.81 215 SER A N 1
ATOM 1716 C CA . SER A 1 215 ? 15.800 -1.699 8.031 1.00 97.81 215 SER A CA 1
ATOM 1717 C C . SER A 1 215 ? 14.658 -1.293 8.971 1.00 97.81 215 SER A C 1
ATOM 1719 O O . SER A 1 215 ? 14.315 -2.067 9.869 1.00 97.81 215 SER A O 1
ATOM 1721 N N . PRO A 1 216 ? 14.064 -0.097 8.799 1.00 98.38 216 PRO A N 1
ATOM 1722 C CA . PRO A 1 216 ? 12.946 0.326 9.632 1.00 98.38 216 PRO A CA 1
ATOM 1723 C C . PRO A 1 216 ? 11.634 -0.370 9.253 1.00 98.38 216 PRO A C 1
ATOM 1725 O O . PRO A 1 216 ? 10.678 -0.296 10.019 1.00 98.38 216 PRO A O 1
ATOM 1728 N N . VAL A 1 217 ? 11.563 -1.009 8.082 1.00 98.69 217 VAL A N 1
ATOM 1729 C CA . VAL A 1 217 ? 10.342 -1.656 7.593 1.00 98.69 217 VAL A CA 1
ATOM 1730 C C . VAL A 1 21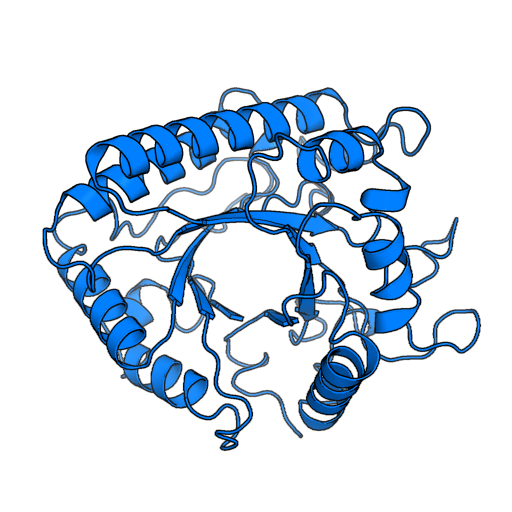7 ? 10.342 -3.152 7.871 1.00 98.69 217 VAL A C 1
ATOM 1732 O O . VAL A 1 217 ? 11.380 -3.813 7.836 1.00 98.69 217 VAL A O 1
ATOM 1735 N N . ASP A 1 218 ? 9.152 -3.693 8.096 1.00 98.62 218 ASP A N 1
ATOM 1736 C CA . ASP A 1 218 ? 8.919 -5.129 8.225 1.00 98.62 218 ASP A CA 1
ATOM 1737 C C . ASP A 1 218 ? 8.789 -5.809 6.850 1.00 98.62 218 ASP A C 1
ATOM 1739 O O . ASP A 1 218 ? 9.147 -6.978 6.702 1.00 98.62 218 ASP A O 1
ATOM 1743 N N . TYR A 1 219 ? 8.310 -5.080 5.838 1.00 98.69 219 TYR A N 1
ATOM 1744 C CA . TYR A 1 219 ? 8.298 -5.499 4.435 1.00 98.69 219 TYR A CA 1
ATOM 1745 C C . TYR A 1 219 ? 8.217 -4.284 3.495 1.00 98.69 219 TYR A C 1
ATOM 1747 O O . TYR A 1 219 ? 7.918 -3.167 3.922 1.00 98.69 219 TYR A O 1
ATOM 1755 N N . LEU A 1 220 ? 8.470 -4.514 2.206 1.00 98.62 220 LEU A N 1
ATOM 1756 C CA . LEU A 1 220 ? 8.233 -3.538 1.139 1.00 98.62 220 LEU A CA 1
ATOM 1757 C C . LEU A 1 220 ? 7.092 -3.995 0.233 1.00 98.62 220 LEU A C 1
ATOM 1759 O O . LEU A 1 220 ? 7.057 -5.161 -0.174 1.00 98.62 220 LEU A O 1
ATOM 1763 N N . GLY A 1 221 ? 6.198 -3.070 -0.107 1.00 98.12 221 GLY A N 1
ATOM 1764 C CA . GLY A 1 221 ? 5.320 -3.215 -1.259 1.00 98.12 221 GLY A CA 1
ATOM 1765 C C . GLY A 1 221 ? 6.093 -2.830 -2.515 1.00 98.12 221 GLY A C 1
ATOM 1766 O O . GLY A 1 221 ? 6.557 -1.702 -2.664 1.00 98.12 221 GLY A O 1
ATOM 1767 N N . ILE A 1 222 ? 6.326 -3.789 -3.404 1.00 97.88 222 ILE A N 1
ATOM 1768 C CA . ILE A 1 222 ? 6.900 -3.505 -4.715 1.00 97.88 222 ILE A CA 1
ATOM 1769 C C . ILE A 1 222 ? 5.740 -3.163 -5.632 1.00 97.88 222 ILE A C 1
ATOM 1771 O O . ILE A 1 222 ? 4.926 -4.040 -5.923 1.00 97.88 222 ILE A O 1
ATOM 1775 N N . MET A 1 223 ? 5.699 -1.932 -6.134 1.00 95.38 223 MET A N 1
ATOM 1776 C CA . MET A 1 223 ? 4.718 -1.468 -7.117 1.00 95.38 223 MET A CA 1
ATOM 1777 C C . MET A 1 223 ? 5.043 -2.068 -8.486 1.00 95.38 223 MET A C 1
ATOM 1779 O O . MET A 1 223 ? 5.495 -1.396 -9.414 1.00 95.38 223 MET A O 1
ATOM 1783 N N . ASN A 1 224 ? 4.893 -3.392 -8.569 1.00 93.38 224 ASN A N 1
ATOM 1784 C CA . ASN A 1 224 ? 5.212 -4.247 -9.704 1.00 93.38 224 ASN A CA 1
ATOM 1785 C C . ASN A 1 224 ? 4.092 -4.183 -10.741 1.00 93.38 224 ASN A C 1
ATOM 1787 O O . ASN A 1 224 ? 3.552 -5.204 -11.157 1.00 93.38 224 ASN A O 1
ATOM 1791 N N . TYR A 1 225 ? 3.744 -2.954 -11.120 1.00 87.25 225 TYR A N 1
ATOM 1792 C CA . TYR A 1 225 ? 2.693 -2.595 -12.062 1.00 87.25 225 TYR A CA 1
ATOM 1793 C C . TYR A 1 225 ? 3.116 -2.901 -13.497 1.00 87.25 225 TYR A C 1
ATOM 1795 O O . TYR A 1 225 ? 3.250 -2.026 -14.352 1.00 87.25 225 TYR A O 1
ATOM 1803 N N . TYR A 1 226 ? 3.351 -4.184 -13.714 1.00 92.75 226 TYR A N 1
ATOM 1804 C CA . TYR A 1 226 ? 3.378 -4.861 -14.987 1.00 92.75 226 TYR A CA 1
ATOM 1805 C C . TYR A 1 226 ? 2.202 -5.834 -14.957 1.00 92.75 226 TYR A C 1
ATOM 1807 O O . TYR A 1 226 ? 1.928 -6.449 -13.925 1.00 92.75 226 TYR A O 1
ATOM 1815 N N . ASP A 1 227 ? 1.498 -5.990 -16.067 1.00 86.88 227 ASP A N 1
ATOM 1816 C CA . ASP A 1 227 ? 0.660 -7.175 -16.222 1.00 86.88 227 ASP A CA 1
ATOM 1817 C C . ASP A 1 227 ? 1.528 -8.378 -16.642 1.00 86.88 227 ASP A C 1
ATOM 1819 O O . ASP A 1 227 ? 2.754 -8.335 -16.557 1.00 86.88 227 ASP A O 1
ATOM 1823 N N . ASN A 1 228 ? 0.926 -9.490 -17.067 1.00 89.75 228 ASN A N 1
ATOM 1824 C CA . ASN A 1 228 ? 1.692 -10.675 -17.475 1.00 89.75 228 ASN A CA 1
ATOM 1825 C C . ASN A 1 228 ? 1.961 -10.740 -18.992 1.00 89.75 228 ASN A C 1
ATOM 1827 O O . ASN A 1 228 ? 2.185 -11.827 -19.536 1.00 89.75 228 ASN A O 1
ATOM 1831 N N . ARG A 1 229 ? 1.894 -9.607 -19.709 1.00 92.38 229 ARG A N 1
ATOM 1832 C CA . ARG A 1 229 ? 2.161 -9.587 -21.154 1.00 92.38 229 ARG A CA 1
ATOM 1833 C C . ARG A 1 229 ? 3.645 -9.830 -21.448 1.00 92.38 229 ARG A C 1
ATOM 1835 O O . ARG A 1 229 ? 4.493 -9.559 -20.602 1.00 92.38 229 ARG A O 1
ATOM 1842 N N . PRO A 1 230 ? 3.993 -10.299 -22.656 1.00 95.44 230 PRO A N 1
ATOM 1843 C CA . PRO A 1 230 ? 5.391 -10.422 -23.040 1.00 95.44 230 PRO A CA 1
ATOM 1844 C C . PRO A 1 230 ? 6.087 -9.052 -23.080 1.00 95.44 230 PRO A C 1
ATOM 1846 O O . PRO A 1 230 ? 5.605 -8.134 -23.747 1.00 95.44 230 PRO A O 1
ATOM 1849 N N . ASN A 1 231 ? 7.233 -8.939 -22.411 1.00 94.81 231 ASN A N 1
ATOM 1850 C CA . ASN A 1 231 ? 8.143 -7.802 -22.503 1.00 94.81 231 ASN A CA 1
ATOM 1851 C C . ASN A 1 231 ? 8.920 -7.818 -23.837 1.00 94.81 231 ASN A C 1
ATOM 1853 O O . ASN A 1 231 ? 8.701 -8.661 -24.713 1.00 94.81 231 ASN A O 1
ATOM 1857 N N . VAL A 1 232 ? 9.888 -6.910 -23.992 1.00 93.81 232 VAL A N 1
ATOM 1858 C CA . VAL A 1 232 ? 10.724 -6.804 -25.207 1.00 93.81 232 VAL A CA 1
ATOM 1859 C C . VAL A 1 232 ? 11.499 -8.077 -25.591 1.00 93.81 232 VAL A C 1
ATOM 1861 O O . VAL A 1 232 ? 11.888 -8.210 -26.751 1.00 93.81 232 VAL A O 1
ATOM 1864 N N . ASN A 1 233 ? 11.719 -9.004 -24.654 1.00 95.12 233 ASN A N 1
ATOM 1865 C CA . ASN A 1 233 ? 12.385 -10.288 -24.895 1.00 95.12 233 ASN A CA 1
ATOM 1866 C C . ASN A 1 233 ? 11.397 -11.436 -25.159 1.00 95.12 233 ASN A C 1
ATOM 1868 O O . ASN A 1 233 ? 11.822 -12.533 -25.517 1.00 95.12 233 ASN A O 1
ATOM 1872 N N . GLY A 1 234 ? 10.092 -11.188 -25.026 1.00 95.94 234 GLY A N 1
ATOM 1873 C CA . GLY A 1 234 ? 9.051 -12.207 -25.118 1.00 95.94 234 GLY A CA 1
ATOM 1874 C C . GLY A 1 234 ? 8.736 -12.905 -23.791 1.00 95.94 234 GLY A C 1
ATOM 1875 O O . GLY A 1 234 ? 7.918 -13.823 -23.792 1.00 95.94 234 GLY A O 1
ATOM 1876 N N . ASP A 1 235 ? 9.344 -12.473 -22.683 1.00 96.75 235 ASP A N 1
ATOM 1877 C CA . ASP A 1 235 ? 9.141 -13.054 -21.353 1.00 96.75 235 ASP A CA 1
ATOM 1878 C C . ASP A 1 235 ? 8.007 -12.331 -20.601 1.00 96.75 235 ASP A C 1
ATOM 1880 O O . ASP A 1 235 ? 7.817 -11.133 -20.818 1.00 96.75 235 ASP A O 1
ATOM 1884 N N . PRO A 1 236 ? 7.260 -12.989 -19.696 1.00 96.38 236 PRO A N 1
ATOM 1885 C CA . PRO A 1 236 ? 6.176 -12.332 -18.960 1.00 96.38 236 PRO A CA 1
ATOM 1886 C C . PRO A 1 236 ? 6.670 -11.171 -18.071 1.00 96.38 236 PRO A C 1
ATOM 1888 O O . PRO A 1 236 ? 7.490 -11.364 -17.166 1.00 96.38 236 PRO A O 1
ATOM 1891 N N . SER A 1 237 ? 6.187 -9.950 -18.316 1.00 96.12 237 SER A N 1
ATOM 1892 C CA . SER A 1 237 ? 6.730 -8.723 -17.711 1.00 96.12 237 SER A CA 1
ATOM 1893 C C . SER A 1 237 ? 6.538 -8.646 -16.193 1.00 96.12 237 SER A C 1
ATOM 1895 O O . SER A 1 237 ? 7.437 -8.164 -15.504 1.00 96.12 237 SER A O 1
ATOM 1897 N N . PHE A 1 238 ? 5.463 -9.206 -15.629 1.00 97.06 238 PHE A N 1
ATOM 1898 C CA . PHE A 1 238 ? 5.306 -9.314 -14.171 1.00 97.06 238 PHE A CA 1
ATOM 1899 C C . PHE A 1 238 ? 6.508 -9.991 -13.493 1.00 97.06 238 PHE A C 1
ATOM 1901 O O . PHE A 1 238 ? 6.959 -9.551 -12.431 1.00 97.06 238 PHE A O 1
ATOM 1908 N N . PHE A 1 239 ? 7.079 -11.024 -14.116 1.00 97.69 239 PHE A N 1
ATOM 1909 C CA . PHE A 1 239 ? 8.208 -11.772 -13.560 1.00 97.69 239 PHE A CA 1
ATOM 1910 C C . PHE A 1 239 ? 9.565 -11.198 -13.970 1.00 97.69 239 PHE A C 1
ATOM 1912 O O . PHE A 1 239 ? 10.475 -11.128 -13.139 1.00 97.69 239 PHE A O 1
ATOM 1919 N N . HIS A 1 240 ? 9.684 -10.741 -15.217 1.00 97.00 240 HIS A N 1
ATOM 1920 C CA . HIS A 1 240 ? 10.970 -10.386 -15.830 1.00 97.00 240 HIS A CA 1
ATOM 1921 C C . HIS A 1 240 ? 11.162 -8.882 -16.081 1.00 97.00 240 HIS A C 1
ATOM 1923 O O . HIS A 1 240 ? 12.186 -8.474 -16.634 1.00 97.00 240 HIS A O 1
ATOM 1929 N N . GLY A 1 241 ? 10.204 -8.057 -15.660 1.00 96.00 241 GLY A N 1
ATOM 1930 C CA . GLY A 1 241 ? 10.238 -6.607 -15.801 1.00 96.00 241 GLY A CA 1
ATOM 1931 C C . GLY A 1 241 ? 9.909 -6.120 -17.212 1.00 96.00 241 GLY A C 1
ATOM 1932 O O . GLY A 1 241 ? 9.627 -6.904 -18.123 1.00 96.00 241 GLY A O 1
ATOM 1933 N N . GLU A 1 242 ? 9.984 -4.802 -17.395 1.00 93.56 242 GLU A N 1
ATOM 1934 C CA . GLU A 1 242 ? 9.712 -4.119 -18.666 1.00 93.56 242 GLU A CA 1
ATOM 1935 C C . GLU A 1 242 ? 10.861 -3.174 -19.045 1.00 93.56 242 GLU A C 1
ATOM 1937 O O . GLU A 1 242 ? 11.609 -2.687 -18.188 1.00 93.56 242 GLU A O 1
ATOM 1942 N N . ASN A 1 243 ? 11.044 -2.942 -20.347 1.00 91.00 243 ASN A N 1
ATOM 1943 C CA . ASN A 1 243 ? 12.049 -1.999 -20.823 1.00 91.00 243 ASN A CA 1
ATOM 1944 C C . ASN A 1 243 ? 11.553 -0.558 -20.658 1.00 91.00 243 ASN A C 1
ATOM 1946 O O . ASN A 1 243 ? 10.598 -0.128 -21.302 1.00 91.00 243 ASN A O 1
ATOM 1950 N N . ASP A 1 244 ? 12.260 0.219 -19.845 1.00 84.50 244 ASP A N 1
ATOM 1951 C CA . ASP A 1 244 ? 11.926 1.617 -19.554 1.00 84.50 244 ASP A CA 1
ATOM 1952 C C . ASP A 1 244 ? 12.516 2.634 -20.558 1.00 84.50 244 ASP A C 1
ATOM 1954 O O . ASP A 1 244 ? 12.600 3.837 -20.288 1.00 84.50 244 ASP A O 1
ATOM 1958 N N . GLY A 1 245 ? 12.969 2.146 -21.714 1.00 84.75 245 GLY A N 1
ATOM 1959 C CA . GLY A 1 245 ? 13.681 2.891 -22.750 1.00 84.75 245 GLY A CA 1
ATOM 1960 C C . GLY A 1 245 ? 15.203 2.891 -22.585 1.00 84.75 245 GLY A C 1
ATOM 1961 O O . GLY A 1 245 ? 15.909 3.208 -23.545 1.00 84.75 245 GLY A O 1
ATOM 1962 N N . ALA A 1 246 ? 15.724 2.528 -21.408 1.00 85.19 246 ALA A N 1
ATOM 1963 C CA . ALA A 1 246 ? 17.158 2.420 -21.154 1.00 85.19 246 ALA A CA 1
ATOM 1964 C C . ALA A 1 246 ? 17.570 0.998 -20.763 1.00 85.19 246 ALA A C 1
ATOM 1966 O O . ALA A 1 246 ? 18.551 0.482 -21.300 1.00 85.19 246 ALA A O 1
ATOM 1967 N N . ASN A 1 247 ? 16.856 0.373 -19.825 1.00 90.62 247 ASN A N 1
ATOM 1968 C CA . ASN A 1 247 ? 17.160 -0.979 -19.360 1.00 90.62 247 ASN A CA 1
ATOM 1969 C C . ASN A 1 247 ? 15.874 -1.778 -19.131 1.00 90.62 247 ASN A C 1
ATOM 1971 O O . ASN A 1 247 ? 14.802 -1.217 -18.922 1.00 90.62 247 ASN A O 1
ATOM 1975 N N . LEU A 1 248 ? 16.013 -3.103 -19.142 1.00 93.50 248 LEU A N 1
ATOM 1976 C CA . LEU A 1 248 ? 14.994 -4.014 -18.633 1.00 93.50 248 LEU A CA 1
ATOM 1977 C C . LEU A 1 248 ? 15.117 -4.062 -17.104 1.00 93.50 248 LEU A C 1
ATOM 1979 O O . LEU A 1 248 ? 16.141 -4.519 -16.581 1.00 93.50 248 LEU A O 1
ATOM 1983 N N . THR A 1 249 ? 14.121 -3.535 -16.396 1.00 94.12 249 THR A N 1
ATOM 1984 C CA . THR A 1 249 ? 14.149 -3.417 -14.930 1.00 94.12 249 THR A CA 1
ATOM 1985 C C . THR A 1 249 ? 12.833 -3.849 -14.301 1.00 94.12 249 THR A C 1
ATOM 1987 O O . THR A 1 249 ? 11.810 -3.946 -14.977 1.00 94.12 249 THR A O 1
ATOM 1990 N N . GLY A 1 250 ? 12.881 -4.125 -12.998 1.00 95.50 250 GLY A N 1
ATOM 1991 C CA . GLY A 1 250 ? 11.727 -4.569 -12.230 1.00 95.50 250 GLY A CA 1
ATOM 1992 C C . GLY A 1 250 ? 11.416 -6.050 -12.403 1.00 95.50 250 GLY A C 1
ATOM 1993 O O . GLY A 1 250 ? 12.297 -6.857 -12.704 1.00 95.50 250 GLY A O 1
ATOM 1994 N N . GLY A 1 251 ? 10.161 -6.408 -12.143 1.00 96.88 251 GLY A N 1
ATOM 1995 C CA . GLY A 1 251 ? 9.701 -7.784 -12.112 1.00 96.88 251 GLY A CA 1
ATOM 1996 C C . GLY A 1 251 ? 10.060 -8.490 -10.807 1.00 96.88 251 GLY A C 1
ATOM 1997 O O . GLY A 1 251 ? 10.874 -8.017 -10.000 1.00 96.88 251 GLY A O 1
ATOM 1998 N N . VAL A 1 252 ? 9.443 -9.649 -10.609 1.00 97.94 252 VAL A N 1
ATOM 1999 C CA . VAL A 1 252 ? 9.655 -10.515 -9.444 1.00 97.94 252 VAL A CA 1
ATOM 2000 C C . VAL A 1 252 ? 11.116 -10.943 -9.317 1.00 97.94 252 VAL A C 1
ATOM 2002 O O . VAL A 1 252 ? 11.705 -10.819 -8.242 1.00 97.94 252 VAL A O 1
ATOM 2005 N N . GLU A 1 253 ? 11.733 -11.411 -10.402 1.00 97.56 253 GLU A N 1
ATOM 2006 C CA . GLU A 1 253 ? 13.053 -12.048 -10.336 1.00 97.56 253 GLU A CA 1
ATOM 2007 C C . GLU A 1 253 ? 14.164 -11.067 -9.965 1.00 97.56 253 GLU A C 1
ATOM 2009 O O . GLU A 1 253 ? 14.973 -11.345 -9.075 1.00 97.56 253 GLU A O 1
ATOM 2014 N N . GLN A 1 254 ? 14.192 -9.896 -10.608 1.00 97.50 254 GLN A N 1
ATOM 2015 C CA . GLN A 1 254 ? 15.205 -8.884 -10.321 1.00 97.50 254 GLN A CA 1
ATOM 2016 C C . GLN A 1 254 ? 15.050 -8.344 -8.897 1.00 97.50 254 GLN A C 1
ATOM 2018 O O . GLN A 1 254 ? 16.048 -8.180 -8.193 1.00 97.50 254 GLN A O 1
ATOM 2023 N N . ASN A 1 255 ? 13.814 -8.102 -8.450 1.00 98.19 255 ASN A N 1
ATOM 2024 C CA . ASN A 1 255 ? 13.566 -7.618 -7.096 1.00 98.19 255 ASN A CA 1
ATOM 2025 C C . ASN A 1 255 ? 13.968 -8.661 -6.045 1.00 98.19 255 ASN A C 1
ATOM 2027 O O . ASN A 1 255 ? 14.684 -8.311 -5.111 1.00 98.19 255 ASN A O 1
ATOM 2031 N N . LEU A 1 256 ? 13.628 -9.941 -6.217 1.00 97.88 256 LEU A N 1
ATOM 2032 C CA . LEU A 1 256 ? 14.070 -10.996 -5.294 1.00 97.88 256 LEU A CA 1
ATOM 2033 C C . LEU A 1 256 ? 15.593 -11.192 -5.288 1.00 97.88 256 LEU A C 1
ATOM 2035 O O . LEU A 1 256 ? 16.162 -11.531 -4.250 1.00 97.88 256 LEU A O 1
ATOM 2039 N N . ALA A 1 257 ? 16.265 -10.964 -6.418 1.00 97.75 257 ALA A N 1
ATOM 2040 C CA . ALA A 1 257 ? 17.722 -11.036 -6.493 1.00 97.75 257 ALA A CA 1
ATOM 2041 C C . ALA A 1 257 ? 18.421 -9.866 -5.774 1.00 97.75 257 ALA A C 1
ATOM 2043 O O . ALA A 1 257 ? 19.525 -10.039 -5.252 1.00 97.75 257 ALA A O 1
ATOM 2044 N N . LEU A 1 258 ? 17.809 -8.677 -5.755 1.00 97.25 258 LEU A N 1
ATOM 2045 C CA . LEU A 1 258 ? 18.405 -7.466 -5.182 1.00 97.25 258 LEU A CA 1
ATOM 2046 C C . LEU A 1 258 ? 18.012 -7.243 -3.711 1.00 97.25 258 LEU A C 1
ATOM 2048 O O . LEU A 1 258 ? 18.875 -6.899 -2.900 1.00 97.25 258 LEU A O 1
ATOM 2052 N N . TRP A 1 259 ? 16.747 -7.466 -3.349 1.00 97.38 259 TRP A N 1
ATOM 2053 C CA . TRP A 1 259 ? 16.223 -7.338 -1.984 1.00 97.38 259 TRP A CA 1
ATOM 2054 C C . TRP A 1 259 ? 16.451 -8.619 -1.176 1.00 97.38 259 TRP A C 1
ATOM 2056 O O . TRP A 1 259 ? 15.563 -9.437 -0.944 1.00 97.38 259 TRP A O 1
ATOM 2066 N N . THR A 1 260 ? 17.692 -8.820 -0.758 1.00 96.38 260 THR A N 1
ATOM 2067 C CA . THR A 1 260 ? 18.134 -10.064 -0.109 1.00 96.38 260 THR A CA 1
ATOM 2068 C C . THR A 1 260 ? 17.758 -10.207 1.372 1.00 96.38 260 THR A C 1
ATOM 2070 O O . THR A 1 260 ? 17.758 -11.323 1.897 1.00 96.38 260 THR A O 1
ATOM 2073 N N . GLN A 1 261 ? 17.449 -9.112 2.067 1.00 96.75 261 GLN A N 1
ATOM 2074 C CA . GLN A 1 261 ? 17.169 -9.091 3.508 1.00 96.75 261 GLN A CA 1
ATOM 2075 C C . GLN A 1 261 ? 15.691 -8.830 3.808 1.00 96.75 261 GLN A C 1
ATOM 2077 O O . GLN A 1 261 ? 15.161 -9.413 4.757 1.00 96.75 261 GLN A O 1
ATOM 2082 N N . THR A 1 262 ? 15.018 -8.041 2.974 1.00 97.69 262 THR A N 1
ATOM 2083 C CA . THR A 1 262 ? 13.676 -7.517 3.264 1.00 97.69 262 THR A CA 1
ATOM 2084 C C . THR A 1 262 ? 12.578 -8.332 2.587 1.00 97.69 262 THR A C 1
ATOM 2086 O O . THR A 1 262 ? 12.683 -8.610 1.392 1.00 97.69 262 THR A O 1
ATOM 2089 N N . PRO A 1 263 ? 11.526 -8.742 3.320 1.00 98.00 263 PRO A N 1
ATOM 2090 C CA . PRO A 1 263 ? 10.359 -9.387 2.729 1.00 98.00 263 PRO A CA 1
ATOM 2091 C C . PRO A 1 263 ? 9.662 -8.494 1.696 1.00 98.00 263 PRO A C 1
ATOM 2093 O O . PRO A 1 263 ? 9.554 -7.282 1.893 1.00 98.00 263 PRO A O 1
ATOM 2096 N N . LEU A 1 264 ? 9.172 -9.102 0.615 1.00 98.31 264 LEU A N 1
ATOM 2097 C CA . LEU A 1 264 ? 8.564 -8.400 -0.514 1.00 98.31 264 LEU A CA 1
ATOM 2098 C C . LEU A 1 264 ? 7.115 -8.820 -0.729 1.00 98.31 264 LEU A C 1
ATOM 2100 O O . LEU A 1 264 ? 6.817 -10.008 -0.869 1.00 98.31 264 LEU A O 1
ATOM 2104 N N . LEU A 1 265 ? 6.235 -7.835 -0.829 1.00 97.75 265 LEU A N 1
ATOM 2105 C CA . LEU A 1 265 ? 4.864 -7.992 -1.287 1.00 97.75 265 LEU A CA 1
ATOM 2106 C C . LEU A 1 265 ? 4.770 -7.426 -2.706 1.00 97.75 265 LEU A C 1
ATOM 2108 O O . LEU A 1 265 ? 5.125 -6.272 -2.920 1.00 97.75 265 LEU A O 1
ATOM 2112 N N . PHE A 1 266 ? 4.324 -8.216 -3.680 1.00 98.12 266 PHE A N 1
ATOM 2113 C CA . PHE A 1 266 ? 4.253 -7.755 -5.070 1.00 98.12 266 PHE A CA 1
ATOM 2114 C C . PHE A 1 266 ? 2.878 -7.163 -5.384 1.00 98.12 266 PHE A C 1
ATOM 2116 O O . PHE A 1 266 ? 1.859 -7.850 -5.302 1.00 98.12 266 PHE A O 1
ATOM 2123 N N . GLY A 1 267 ? 2.858 -5.877 -5.722 1.00 97.38 267 GLY A N 1
ATOM 2124 C CA . GLY A 1 267 ? 1.673 -5.143 -6.139 1.00 97.38 267 GLY A CA 1
ATOM 2125 C C . GLY A 1 267 ? 1.176 -5.603 -7.508 1.00 97.38 267 GLY A C 1
ATOM 2126 O O . GLY A 1 267 ? 1.963 -5.754 -8.439 1.00 97.38 267 GLY A O 1
ATOM 2127 N N . ILE A 1 268 ? -0.132 -5.806 -7.619 1.00 97.31 268 ILE A N 1
ATOM 2128 C CA . ILE A 1 268 ? -0.858 -6.058 -8.863 1.00 97.31 268 ILE A CA 1
ATOM 2129 C C . ILE A 1 268 ? -1.873 -4.938 -9.038 1.00 97.31 268 ILE A C 1
ATOM 2131 O O . ILE A 1 268 ? -2.692 -4.713 -8.153 1.00 97.31 268 ILE A O 1
ATOM 2135 N N . GLU A 1 269 ? -1.849 -4.269 -10.181 1.00 96.62 269 GLU A N 1
ATOM 2136 C CA . GLU A 1 269 ? -2.821 -3.238 -10.528 1.00 96.62 269 GLU A CA 1
ATOM 2137 C C . GLU A 1 269 ? -3.977 -3.834 -11.343 1.00 96.62 269 GLU A C 1
ATOM 2139 O O . GLU A 1 269 ? -3.803 -4.725 -12.177 1.00 96.62 269 GLU A O 1
ATOM 2144 N N . THR A 1 270 ? -5.184 -3.363 -11.054 1.00 96.75 270 THR A N 1
ATOM 2145 C CA . THR A 1 270 ? -6.452 -3.851 -11.621 1.00 96.75 270 THR A CA 1
ATOM 2146 C C . THR A 1 270 ? -7.369 -2.706 -12.044 1.00 96.75 270 THR A C 1
ATOM 2148 O O . THR A 1 270 ? -8.504 -2.935 -12.451 1.00 96.75 270 THR A O 1
ATOM 2151 N N . GLY A 1 271 ? -6.911 -1.460 -11.934 1.00 94.75 271 GLY A N 1
ATOM 2152 C CA . GLY A 1 271 ? -7.615 -0.266 -12.373 1.00 94.75 271 GLY A CA 1
ATOM 2153 C C . GLY A 1 271 ? -7.632 -0.116 -13.900 1.00 94.75 271 GLY A C 1
ATOM 2154 O O . GLY A 1 271 ? -6.744 -0.612 -14.599 1.00 94.75 271 GLY A O 1
ATOM 2155 N N . PRO A 1 272 ? -8.628 0.590 -14.452 1.00 93.81 272 PRO A N 1
ATOM 2156 C CA . PRO A 1 272 ? -8.790 0.761 -15.887 1.00 93.81 272 PRO A CA 1
ATOM 2157 C C . PRO A 1 272 ? -7.794 1.786 -16.448 1.00 93.81 272 PRO A C 1
ATOM 2159 O O . PRO A 1 272 ? -7.074 2.451 -15.707 1.00 93.81 272 PRO A O 1
ATOM 2162 N N . LEU A 1 273 ? -7.820 1.990 -17.770 1.00 90.25 273 LEU A N 1
ATOM 2163 C CA . LEU A 1 273 ? -6.925 2.899 -18.507 1.00 90.25 273 LEU A CA 1
ATOM 2164 C C . LEU A 1 273 ? -6.820 4.332 -17.964 1.00 90.25 273 LEU A C 1
ATOM 2166 O O . LEU A 1 273 ? -5.826 5.015 -18.205 1.00 90.25 273 LEU A O 1
ATOM 2170 N N . GLN A 1 274 ? -7.862 4.818 -17.291 1.00 89.69 274 GLN A N 1
ATOM 2171 C CA . GLN A 1 274 ? -7.879 6.147 -16.680 1.00 89.69 274 GLN A CA 1
ATOM 2172 C C . GLN A 1 274 ? -7.022 6.221 -15.405 1.00 89.69 274 GLN A C 1
ATOM 2174 O O . GLN A 1 274 ? -6.637 7.320 -15.009 1.00 89.69 274 GLN A O 1
ATOM 2179 N N . ILE A 1 275 ? -6.751 5.075 -14.778 1.00 86.12 275 ILE A N 1
ATOM 2180 C CA . ILE A 1 275 ? -5.956 4.923 -13.555 1.00 86.12 275 ILE A CA 1
ATOM 2181 C C . ILE A 1 275 ? -4.559 4.411 -13.906 1.00 86.12 275 ILE A C 1
ATOM 2183 O O . ILE A 1 275 ? -3.567 5.023 -13.514 1.00 86.12 275 ILE A O 1
ATOM 2187 N N . ALA A 1 276 ? -4.481 3.342 -14.700 1.00 89.44 276 ALA A N 1
ATOM 2188 C CA . ALA A 1 276 ? -3.238 2.669 -15.039 1.00 89.44 276 ALA A CA 1
ATOM 2189 C C . ALA A 1 276 ? -3.154 2.360 -16.542 1.00 89.44 276 ALA A C 1
ATOM 2191 O O . ALA A 1 276 ? -4.146 1.945 -17.143 1.00 89.44 276 ALA A O 1
ATOM 2192 N N . PRO A 1 277 ? -1.987 2.530 -17.190 1.00 90.62 277 PRO A N 1
ATOM 2193 C CA . PRO A 1 277 ? -1.797 2.102 -18.574 1.00 90.62 277 PRO A CA 1
ATOM 2194 C C . PRO A 1 277 ? -2.086 0.607 -18.752 1.00 90.62 277 PRO A C 1
ATOM 2196 O O . PRO A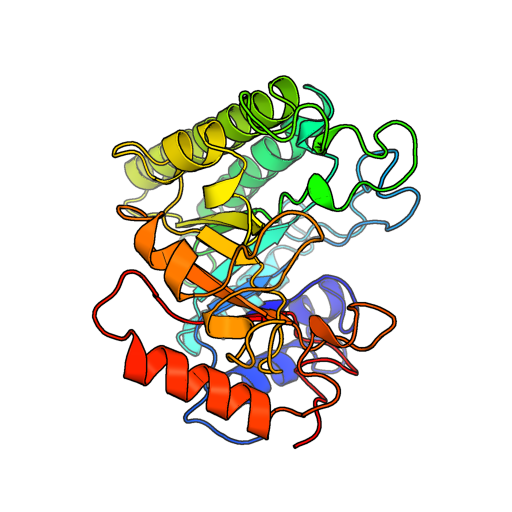 1 277 ? -1.822 -0.176 -17.848 1.00 90.62 277 PRO A O 1
ATOM 2199 N N . ASN A 1 278 ? -2.505 0.187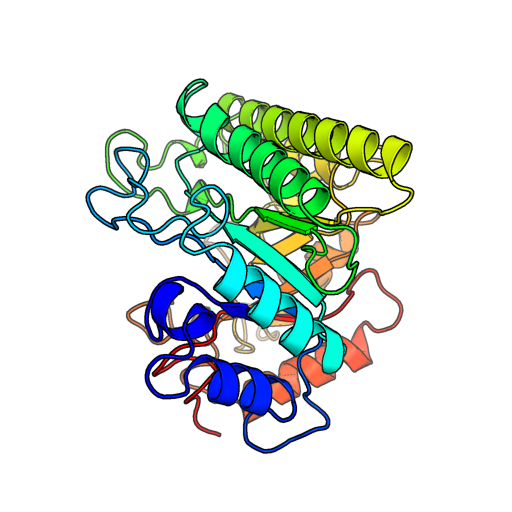 -19.954 1.00 89.31 278 ASN A N 1
ATOM 2200 C CA . ASN A 1 278 ? -2.772 -1.232 -20.240 1.00 89.31 278 ASN A CA 1
ATOM 2201 C C . ASN A 1 278 ? -1.609 -2.142 -19.817 1.00 89.31 278 ASN A C 1
ATOM 2203 O O . ASN A 1 278 ? -1.844 -3.218 -19.306 1.00 89.31 278 ASN A O 1
ATOM 2207 N N . ALA A 1 279 ? -0.353 -1.739 -20.033 1.00 88.75 279 ALA A N 1
ATOM 2208 C CA . ALA A 1 279 ? 0.820 -2.562 -19.696 1.00 88.75 279 ALA A CA 1
ATOM 2209 C C . ALA A 1 279 ? 1.065 -2.753 -18.198 1.00 88.75 279 ALA A C 1
ATOM 2211 O O . ALA A 1 279 ? 1.939 -3.524 -17.821 1.00 88.75 279 ALA A O 1
ATOM 2212 N N . ALA A 1 280 ? 0.315 -2.037 -17.371 1.00 92.31 280 ALA A N 1
ATOM 2213 C CA . ALA A 1 280 ? 0.494 -2.001 -15.939 1.00 92.31 280 ALA A CA 1
ATOM 2214 C C . ALA A 1 280 ? -0.650 -2.660 -15.172 1.00 92.31 280 ALA A C 1
ATOM 2216 O O . ALA A 1 280 ? -0.514 -2.809 -13.970 1.00 92.31 280 ALA A O 1
ATOM 2217 N N . SER A 1 281 ? -1.753 -3.037 -15.825 1.00 95.50 281 SER A N 1
ATOM 2218 C CA . SER A 1 281 ? -2.986 -3.466 -15.162 1.00 95.50 281 SER A CA 1
ATOM 2219 C C . SER A 1 281 ? -3.520 -4.768 -15.739 1.00 95.50 281 SER A C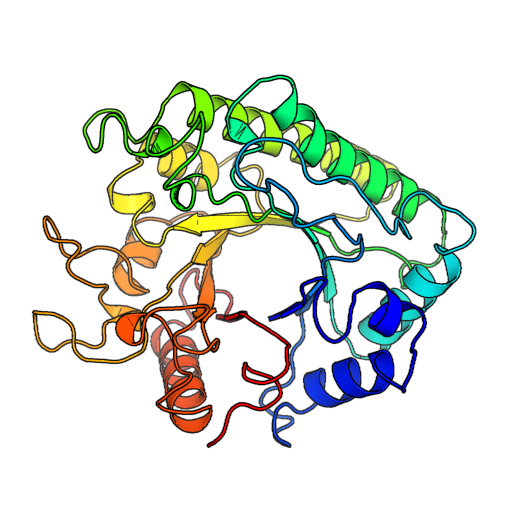 1
ATOM 2221 O O . SER A 1 281 ? -3.421 -4.977 -16.941 1.00 95.50 281 SER A O 1
ATOM 2223 N N . PHE A 1 282 ? -4.154 -5.588 -14.901 1.00 96.94 282 PHE A N 1
ATOM 2224 C CA . PHE A 1 282 ? -4.922 -6.769 -15.313 1.00 96.94 282 PHE A CA 1
ATOM 2225 C C . PHE A 1 282 ? -6.380 -6.455 -15.688 1.00 96.94 282 PHE A C 1
ATOM 2227 O O . PHE A 1 282 ? -7.178 -7.368 -15.904 1.00 96.94 282 PHE A O 1
ATOM 2234 N N . PHE A 1 283 ? -6.774 -5.177 -15.734 1.00 96.19 283 PHE A N 1
ATOM 2235 C CA . PHE A 1 283 ? -8.165 -4.781 -15.973 1.00 96.19 283 PHE A CA 1
ATOM 2236 C C . PHE A 1 283 ? -8.748 -5.372 -17.267 1.00 96.19 283 PHE A C 1
ATOM 2238 O O . PHE A 1 283 ? -9.913 -5.766 -17.307 1.00 96.19 283 PHE A O 1
ATOM 2245 N N . GLN A 1 284 ? -7.945 -5.437 -18.330 1.00 94.31 284 GLN A N 1
ATOM 2246 C CA . GLN A 1 284 ? -8.359 -5.933 -19.642 1.00 94.31 284 GLN A CA 1
ATOM 2247 C C . GLN A 1 284 ? -8.317 -7.462 -19.774 1.00 94.31 284 GLN A C 1
ATOM 2249 O O . GLN A 1 284 ? -9.069 -8.003 -20.586 1.00 94.31 284 GLN A O 1
ATOM 2254 N N . GLU A 1 285 ? -7.451 -8.151 -19.027 1.00 94.88 285 GLU A N 1
ATOM 2255 C CA . GLU A 1 285 ? -7.344 -9.615 -19.033 1.00 94.88 285 GLU A CA 1
ATOM 2256 C C . GLU A 1 285 ? -8.305 -10.283 -18.052 1.00 94.88 285 GLU A C 1
ATOM 2258 O O . GLU A 1 285 ? -8.642 -11.448 -18.249 1.00 94.88 285 GLU A O 1
ATOM 2263 N N . GLY A 1 286 ? -8.721 -9.563 -17.009 1.00 96.25 286 GLY A N 1
ATOM 2264 C CA . GLY A 1 286 ? -9.647 -10.059 -16.006 1.00 96.25 286 GLY A CA 1
ATOM 2265 C C . GLY A 1 286 ? -8.993 -10.820 -14.853 1.00 96.25 286 GLY A C 1
ATOM 2266 O O . GLY A 1 286 ? -7.787 -11.101 -14.826 1.00 96.25 286 GLY A O 1
ATOM 2267 N N . TYR A 1 287 ? -9.808 -11.165 -13.853 1.00 97.12 287 TYR A N 1
ATOM 2268 C CA . TYR A 1 287 ? -9.311 -11.804 -12.634 1.00 97.12 287 TYR A CA 1
ATOM 2269 C C . TYR A 1 287 ? -8.815 -13.232 -12.881 1.00 97.12 287 TYR A C 1
ATOM 2271 O O . TYR A 1 287 ? -8.029 -13.731 -12.077 1.00 97.12 287 TYR A O 1
ATOM 2279 N N . THR A 1 288 ? -9.224 -13.906 -13.965 1.00 97.19 288 THR A N 1
ATOM 2280 C CA . THR A 1 288 ? -8.718 -15.255 -14.272 1.00 97.19 288 THR A CA 1
ATOM 2281 C C . THR A 1 288 ? -7.229 -15.204 -14.594 1.00 97.19 288 THR A C 1
ATOM 2283 O O . THR A 1 288 ? -6.446 -15.965 -14.025 1.00 97.19 288 THR A O 1
ATOM 2286 N N . ALA A 1 289 ? -6.823 -14.277 -15.465 1.00 96.75 289 ALA A N 1
ATOM 2287 C CA . ALA A 1 289 ? -5.420 -14.081 -15.818 1.00 96.75 289 ALA A CA 1
ATOM 2288 C C . ALA A 1 289 ? -4.603 -13.573 -14.625 1.00 96.75 289 ALA A C 1
ATOM 2290 O O . ALA A 1 289 ? -3.488 -14.044 -14.389 1.00 96.75 289 ALA A O 1
ATOM 2291 N N . MET A 1 290 ? -5.183 -12.661 -13.840 1.00 97.31 290 MET A N 1
ATOM 2292 C CA . MET A 1 290 ? -4.575 -12.172 -12.606 1.00 97.31 290 MET A CA 1
ATOM 2293 C C . MET A 1 290 ? -4.310 -13.321 -11.622 1.00 97.31 290 MET A C 1
ATOM 2295 O O . MET A 1 290 ? -3.190 -13.477 -11.143 1.00 97.31 290 MET A O 1
ATOM 2299 N N . ASN A 1 291 ? -5.310 -14.167 -11.360 1.00 97.44 291 ASN A N 1
ATOM 2300 C CA . ASN A 1 291 ? -5.184 -15.294 -10.437 1.00 97.44 291 ASN A CA 1
ATOM 2301 C C . ASN A 1 291 ? -4.156 -16.324 -10.916 1.00 97.44 291 ASN A C 1
ATOM 2303 O O . ASN A 1 291 ? -3.409 -16.839 -10.088 1.00 97.44 291 ASN A O 1
ATOM 2307 N N . GLN A 1 292 ? -4.054 -16.572 -12.227 1.00 97.19 292 GLN A N 1
ATOM 2308 C CA . GLN A 1 292 ? -2.988 -17.418 -12.771 1.00 97.19 292 GLN A CA 1
ATOM 2309 C C . GLN A 1 292 ? -1.601 -16.831 -12.470 1.00 97.19 292 GLN A C 1
ATOM 2311 O O . GLN A 1 292 ? -0.711 -17.556 -12.037 1.00 97.19 292 GLN A O 1
ATOM 2316 N N . CYS A 1 293 ? -1.424 -15.516 -12.625 1.00 96.88 293 CYS A N 1
ATOM 2317 C CA . CYS A 1 293 ? -0.170 -14.844 -12.279 1.00 96.88 293 CYS A CA 1
ATOM 2318 C C . CYS A 1 293 ? 0.157 -14.959 -10.778 1.00 96.88 293 CYS A C 1
ATOM 2320 O O . CYS A 1 293 ? 1.313 -15.166 -10.402 1.00 96.88 293 CYS A O 1
ATOM 2322 N N . VAL A 1 294 ? -0.857 -14.855 -9.911 1.00 96.75 294 VAL A N 1
ATOM 2323 C CA . VAL A 1 294 ? -0.705 -15.073 -8.463 1.00 96.75 294 VAL A CA 1
ATOM 2324 C C . VAL A 1 294 ? -0.284 -16.515 -8.170 1.00 96.75 294 VAL A C 1
ATOM 2326 O O . VAL A 1 294 ? 0.628 -16.726 -7.372 1.00 96.75 294 VAL A O 1
ATOM 2329 N N . ASP A 1 295 ? -0.906 -17.498 -8.821 1.00 96.50 295 ASP A N 1
ATOM 2330 C CA . ASP A 1 295 ? -0.565 -18.915 -8.660 1.00 96.50 295 ASP A CA 1
ATOM 2331 C C . ASP A 1 295 ? 0.872 -19.203 -9.093 1.00 96.50 295 ASP A C 1
ATOM 2333 O O . ASP A 1 295 ? 1.615 -19.852 -8.354 1.00 96.50 295 ASP A O 1
ATOM 2337 N N . ASP A 1 296 ? 1.288 -18.659 -10.236 1.00 96.38 296 ASP A N 1
ATOM 2338 C CA . ASP A 1 296 ? 2.647 -18.803 -10.755 1.00 96.38 296 ASP A CA 1
ATOM 2339 C C . ASP A 1 296 ? 3.679 -18.193 -9.790 1.00 96.38 296 ASP A C 1
ATOM 2341 O O . ASP A 1 296 ? 4.719 -18.804 -9.527 1.00 96.38 296 ASP A O 1
ATOM 2345 N N . LEU A 1 297 ? 3.379 -17.033 -9.185 1.00 95.81 297 LEU A N 1
ATOM 2346 C CA . LEU A 1 297 ? 4.234 -16.430 -8.160 1.00 95.81 297 LEU A CA 1
ATOM 2347 C C . LEU A 1 297 ? 4.324 -17.313 -6.911 1.00 95.81 297 LEU A C 1
ATOM 2349 O O . LEU A 1 297 ? 5.424 -17.623 -6.443 1.00 95.81 297 LEU A O 1
ATOM 2353 N N . VAL A 1 298 ? 3.177 -17.716 -6.362 1.00 93.12 298 VAL A N 1
ATOM 2354 C CA . VAL A 1 298 ? 3.119 -18.503 -5.123 1.00 93.12 298 VAL A CA 1
ATOM 2355 C C . VAL A 1 298 ? 3.797 -19.857 -5.317 1.00 93.12 298 VAL A C 1
ATOM 2357 O O . VAL A 1 298 ? 4.558 -20.282 -4.451 1.00 93.12 298 VAL A O 1
ATOM 2360 N N . GLN A 1 299 ? 3.586 -20.521 -6.453 1.00 93.88 299 GLN A N 1
ATOM 2361 C CA . GLN A 1 299 ? 4.193 -21.815 -6.749 1.00 93.88 299 GLN A CA 1
ATOM 2362 C C . GLN A 1 299 ? 5.687 -21.694 -7.083 1.00 93.88 299 GLN A C 1
ATOM 2364 O O . GLN A 1 299 ? 6.493 -22.480 -6.578 1.00 93.88 299 GLN A O 1
ATOM 2369 N N . GLY A 1 300 ? 6.061 -20.733 -7.930 1.00 94.88 300 GLY A N 1
ATOM 2370 C CA . GLY A 1 300 ? 7.428 -20.574 -8.430 1.00 94.88 300 GLY A CA 1
ATOM 2371 C C . GLY A 1 300 ? 8.403 -20.022 -7.391 1.00 94.88 300 GLY A C 1
ATOM 2372 O O . GLY A 1 300 ? 9.587 -20.361 -7.416 1.00 94.88 300 GLY A O 1
ATOM 2373 N N . TYR A 1 301 ? 7.910 -19.218 -6.441 1.00 93.88 301 TYR A N 1
ATOM 2374 C CA . TYR A 1 301 ? 8.752 -18.424 -5.542 1.00 93.88 301 TYR A CA 1
ATOM 2375 C C . TYR A 1 301 ? 8.430 -18.627 -4.049 1.00 93.88 301 TYR A C 1
ATOM 2377 O O . TYR A 1 301 ? 8.890 -17.843 -3.216 1.00 93.88 301 TYR A O 1
ATOM 2385 N N . ALA A 1 302 ? 7.737 -19.715 -3.681 1.00 87.50 302 ALA A N 1
ATOM 2386 C CA . ALA A 1 302 ? 7.363 -20.052 -2.296 1.00 87.50 302 ALA A CA 1
ATOM 2387 C C . ALA A 1 302 ? 8.525 -20.024 -1.280 1.00 87.50 302 ALA A C 1
ATOM 2389 O O . ALA A 1 302 ? 8.321 -19.725 -0.108 1.00 87.50 302 ALA A O 1
ATOM 2390 N N . ASN A 1 303 ? 9.747 -20.357 -1.713 1.00 88.56 303 ASN A N 1
ATOM 2391 C CA . ASN A 1 303 ? 10.936 -20.444 -0.851 1.00 88.56 303 ASN A CA 1
ATOM 2392 C C . ASN A 1 303 ? 11.825 -19.188 -0.919 1.00 88.56 303 ASN A C 1
ATOM 2394 O O . ASN A 1 303 ? 13.029 -19.259 -0.664 1.00 88.56 303 ASN A O 1
ATOM 2398 N N . THR A 1 304 ? 11.257 -18.052 -1.318 1.00 93.56 304 THR A N 1
ATOM 2399 C CA . THR A 1 304 ? 11.977 -16.781 -1.471 1.00 93.56 304 THR A CA 1
ATOM 2400 C C . THR A 1 304 ? 11.530 -15.760 -0.420 1.00 93.56 304 THR A C 1
ATOM 2402 O O . THR A 1 304 ? 10.899 -16.105 0.576 1.00 93.56 304 THR A O 1
ATOM 2405 N N . LYS A 1 305 ? 11.892 -14.487 -0.610 1.00 93.25 305 LYS A N 1
ATOM 2406 C CA . LYS A 1 305 ? 11.417 -13.365 0.213 1.00 93.25 305 LYS A CA 1
ATOM 2407 C C . LYS A 1 305 ? 10.043 -12.841 -0.208 1.00 93.25 305 LYS A C 1
ATOM 2409 O O . LYS A 1 305 ? 9.533 -11.945 0.459 1.00 93.25 305 LYS A O 1
ATOM 2414 N N . ALA A 1 306 ? 9.449 -13.380 -1.274 1.00 96.44 306 ALA A N 1
ATOM 2415 C CA . ALA A 1 306 ? 8.077 -13.072 -1.648 1.00 96.44 306 ALA A CA 1
ATOM 2416 C C . ALA A 1 306 ? 7.124 -13.559 -0.544 1.00 96.44 306 ALA A C 1
ATOM 2418 O O . ALA A 1 306 ? 7.012 -14.759 -0.302 1.00 96.44 306 ALA A O 1
ATOM 2419 N N . ILE A 1 307 ? 6.449 -12.628 0.129 1.00 96.00 307 ILE A N 1
ATOM 2420 C CA . ILE A 1 307 ? 5.455 -12.929 1.172 1.00 96.00 307 ILE A CA 1
ATOM 2421 C C . ILE A 1 307 ? 4.021 -12.936 0.638 1.00 96.00 307 ILE A C 1
ATOM 2423 O O . ILE A 1 307 ? 3.095 -13.278 1.370 1.00 96.00 307 ILE A O 1
ATOM 2427 N N . GLY A 1 308 ? 3.838 -12.589 -0.636 1.00 95.06 308 GLY A N 1
ATOM 2428 C CA . GLY A 1 308 ? 2.568 -12.694 -1.338 1.00 95.06 308 GLY A CA 1
ATOM 2429 C C . GLY A 1 308 ? 2.393 -11.602 -2.381 1.00 95.06 308 GLY A C 1
ATOM 2430 O O . GLY A 1 308 ? 3.355 -10.974 -2.832 1.00 95.06 308 GLY A O 1
ATOM 2431 N N . VAL A 1 309 ? 1.130 -11.364 -2.711 1.00 96.19 309 VAL A N 1
ATOM 2432 C CA . VAL A 1 309 ? 0.697 -10.260 -3.562 1.00 96.19 309 VAL A CA 1
ATOM 2433 C C . VAL A 1 309 ? -0.161 -9.300 -2.772 1.00 96.19 309 VAL A C 1
ATOM 2435 O O . VAL A 1 309 ? -0.836 -9.685 -1.812 1.00 96.19 309 VAL A O 1
ATOM 2438 N N . ALA A 1 310 ? -0.210 -8.063 -3.229 1.00 97.00 310 ALA A N 1
ATOM 2439 C CA . ALA A 1 310 ? -1.302 -7.197 -2.865 1.00 97.00 310 ALA A CA 1
ATOM 2440 C C . ALA A 1 310 ? -1.920 -6.560 -4.099 1.00 97.00 310 ALA A C 1
ATOM 2442 O O . ALA A 1 310 ? -1.257 -6.298 -5.093 1.00 97.00 310 ALA A O 1
ATOM 2443 N N . ILE A 1 311 ? -3.231 -6.377 -4.030 1.00 97.62 311 ILE A N 1
ATOM 2444 C CA . ILE A 1 311 ? -4.045 -6.018 -5.181 1.00 97.62 311 ILE A CA 1
ATOM 2445 C C . ILE A 1 311 ? -4.488 -4.571 -5.014 1.00 97.62 311 ILE A C 1
ATOM 2447 O O . ILE A 1 311 ? -5.106 -4.224 -3.997 1.00 97.62 311 ILE A O 1
ATOM 2451 N N . HIS A 1 312 ? -4.123 -3.757 -5.994 1.00 95.12 312 HIS A N 1
ATOM 2452 C CA . HIS A 1 312 ? -4.513 -2.375 -6.180 1.00 95.12 312 HIS A CA 1
ATOM 2453 C C . HIS A 1 312 ? -5.673 -2.355 -7.191 1.00 95.12 312 HIS A C 1
ATOM 2455 O O . HIS A 1 312 ? -5.485 -2.670 -8.360 1.00 95.12 312 HIS A O 1
ATOM 2461 N N . HIS A 1 313 ? -6.910 -2.095 -6.787 1.00 94.94 313 HIS A N 1
ATOM 2462 C CA . HIS A 1 313 ? -7.386 -1.828 -5.427 1.00 94.94 313 HIS A CA 1
ATOM 2463 C C . HIS A 1 313 ? -8.877 -2.205 -5.308 1.00 94.94 313 HIS A C 1
ATOM 2465 O O . HIS A 1 313 ? -9.515 -2.634 -6.271 1.00 94.94 313 HIS A O 1
ATOM 2471 N N . TYR A 1 314 ? -9.450 -2.105 -4.106 1.00 97.50 314 TYR A N 1
ATOM 2472 C CA . TYR A 1 314 ? -10.874 -2.369 -3.888 1.00 97.50 314 TYR A CA 1
ATOM 2473 C C . TYR A 1 314 ? -11.741 -1.171 -4.298 1.00 97.50 314 TYR A C 1
ATOM 2475 O O . TYR A 1 314 ? -11.940 -0.256 -3.505 1.00 97.50 314 TYR A O 1
ATOM 2483 N N . SER A 1 315 ? -12.295 -1.199 -5.512 1.00 95.00 315 SER A N 1
ATOM 2484 C CA . SER A 1 315 ? -13.227 -0.169 -5.991 1.00 95.00 315 SER A CA 1
ATOM 2485 C C . SER A 1 315 ? -14.090 -0.640 -7.167 1.00 95.00 315 SER A C 1
ATOM 2487 O O . SER A 1 315 ? -13.793 -1.674 -7.783 1.00 95.00 315 SER A O 1
ATOM 2489 N N . PRO A 1 316 ? -15.176 0.091 -7.502 1.00 93.56 316 PRO A N 1
ATOM 2490 C CA . PRO A 1 316 ? -15.882 -0.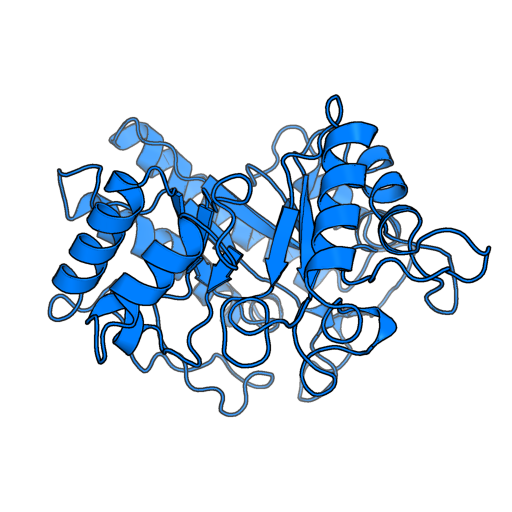104 -8.751 1.00 93.56 316 PRO A CA 1
ATOM 2491 C C . PRO A 1 316 ? -14.949 0.021 -9.950 1.00 93.56 316 PRO A C 1
ATOM 2493 O O . PRO A 1 316 ? -14.177 0.970 -10.049 1.00 93.56 316 PRO A O 1
ATOM 2496 N N . ASN A 1 317 ? -15.100 -0.877 -10.922 1.00 91.31 317 ASN A N 1
ATOM 2497 C CA . ASN A 1 317 ? -14.217 -0.963 -12.092 1.00 91.31 317 ASN A CA 1
ATOM 2498 C C . ASN A 1 317 ? -12.737 -1.218 -11.742 1.00 91.31 317 ASN A C 1
ATOM 2500 O O . ASN A 1 317 ? -11.860 -0.872 -12.525 1.00 91.31 317 ASN A O 1
ATOM 2504 N N . SER A 1 318 ? -12.461 -1.827 -10.594 1.00 95.94 318 SER A N 1
ATOM 2505 C CA . SER A 1 318 ? -11.159 -2.396 -10.249 1.00 95.94 318 SER A CA 1
ATOM 2506 C C . SER A 1 318 ? -11.385 -3.804 -9.698 1.00 95.94 318 SER A C 1
ATOM 2508 O O . SER A 1 318 ? -12.336 -4.467 -10.120 1.00 95.94 318 SER A O 1
ATOM 2510 N N . TYR A 1 319 ? -10.574 -4.278 -8.752 1.00 97.44 319 TYR A N 1
ATOM 2511 C CA . TYR A 1 319 ? -10.626 -5.661 -8.284 1.00 97.44 319 TYR A CA 1
ATOM 2512 C C . TYR A 1 319 ? -12.011 -6.110 -7.801 1.00 97.44 319 TYR A C 1
ATOM 2514 O O . TYR A 1 319 ? -12.343 -7.273 -7.961 1.00 97.44 319 TYR A O 1
ATOM 2522 N N . ARG A 1 320 ? -12.850 -5.223 -7.251 1.00 96.69 320 ARG A N 1
ATOM 2523 C CA . ARG A 1 320 ? -14.195 -5.602 -6.783 1.00 96.69 320 ARG A CA 1
ATOM 2524 C C . ARG A 1 320 ? -15.107 -6.099 -7.911 1.00 96.69 320 ARG A C 1
ATOM 2526 O O . ARG A 1 320 ? -15.841 -7.066 -7.724 1.00 96.69 320 ARG A O 1
ATOM 2533 N N . ASP A 1 321 ? -15.065 -5.414 -9.052 1.00 95.56 321 ASP A N 1
ATOM 2534 C CA . ASP A 1 321 ? -15.977 -5.624 -10.184 1.00 95.56 321 ASP A CA 1
ATOM 2535 C C . ASP A 1 321 ? -15.235 -6.175 -11.418 1.00 95.56 321 ASP A C 1
ATOM 2537 O O . ASP A 1 321 ? -15.781 -6.176 -12.530 1.00 95.56 321 ASP A O 1
ATOM 2541 N N . LEU A 1 322 ? -13.984 -6.614 -11.238 1.00 96.38 322 LEU A N 1
ATOM 2542 C CA . LEU A 1 322 ? -13.143 -7.135 -12.305 1.00 96.38 322 LEU A CA 1
ATOM 2543 C C . LEU A 1 322 ? -13.846 -8.339 -12.944 1.00 96.38 322 LEU A C 1
ATOM 2545 O O . LEU A 1 322 ? -14.409 -9.199 -12.266 1.00 96.38 322 LEU A O 1
ATOM 2549 N N . GLN A 1 323 ? -13.882 -8.369 -14.271 1.00 95.19 323 GLN A N 1
ATOM 2550 C CA . GLN A 1 323 ? -14.524 -9.455 -15.014 1.00 95.19 323 GLN A CA 1
ATOM 2551 C C . GLN A 1 323 ? -13.557 -10.642 -15.163 1.00 95.19 323 GLN A C 1
ATOM 2553 O O . GLN A 1 323 ? -12.354 -10.438 -15.004 1.00 95.19 323 GLN A O 1
ATOM 2558 N N . PRO A 1 324 ? -14.053 -11.876 -15.384 1.00 92.00 324 PRO A N 1
ATOM 2559 C CA . PRO A 1 324 ? -13.203 -13.059 -15.531 1.00 92.00 324 PRO A CA 1
ATOM 2560 C C . PRO A 1 324 ? -12.236 -12.981 -16.703 1.00 92.00 324 PRO A C 1
ATOM 2562 O O . PRO A 1 324 ? -12.657 -12.509 -17.785 1.00 92.00 324 PRO A O 1
#

Radius of gyration: 18.93 Å; chains: 1; bounding box: 50×45×52 Å

Organism: NCBI:txid1548548

Foldseek 3Di:
DEAAQDVVGLCCCLVCPVPNVVLVQVCQCAPVNHNVNHAQEYAHQNWDFDPPPLLADPTDTPGDCLPDPVNVVSLLVSLLVSVVSNHAYAHEDERLCCLVDPVSVVVLLVVLVSLLVSQVVDPDNSSHHQAHEYEHNVVPQCDDPSHPQQQPPQDDAAGNPSSLVSVLVSLVSSLVSQVVSCVVPVRGHAYEYEDEQQRLPRHVSNLCACLDPVHSGQAYEYLLQFAQAQEPVGGGCQAFNHDPVPDRTGHDPRCQVRSVRHAYAYEAEFADCVVGNPRRHCLPVWVVSVVVVQVCCCVVAVPTSHPGYDYPDPHVSGSNPTHD

Secondary structure (DSSP, 8-state):
-EE-SSSS-HHHHHTTGGGHHHHHHHHHHSGGG-GGG---EEEE--SEE--TTTTTSPPPEEE-TTT-HHHHHHHHHHHHHHHTTT-EEEEEE--GGGGSSTTTTHHHHHHHHHHHHHHHT-S-GGGS--EEEE---GGG--SSTTTTGGGTTTTTS-S-HHHHHHHHHHHHHHHHHHHHHHHHHSPPPEEEEEEETTHHHH-HHHHHHHTSTT-S-SEEEEE----SSB-TTSSBHHHH-EE-SS-EE-HHHHHHHH-SSS-EEEEEE---TTTS-GGGBSTTTHHHHHHHHHHHHHHHHTTSSEEEEEEE--STTTTTT---

Sequence (324 aa):
MWVWDESPSARDILENTGNAQVELLNFAAAPHGDASRSINRLFVETRAHSNTDRFSQLRAVTYDPITDPAHQGNLRAFLRNAHAQGIAVEYLDGQAIWVTTDANAQAPRQICRDIVSFNLGTNDLAERFDGVHLDIEPHTIRSGPWGGQWWENRLPQGYNAEWTQRWFDIMNDCRATFDAYEAQTGHRLVLASDVGADYAYYNKPILAFFNGPNSPVDYLGIMNYYDNRPNVNGDPSFFHGENDGANLTGGVEQNLALWTQTPLLFGIETGPLQIAPNAASFFQEGYTAMNQCVDDLVQGYANTKAIGVAIHHYSPNSYRDLQP

pLDDT: mean 95.51, std 5.06, range [55.03, 98.94]

InterPro domains:
  IPR017853 Glycoside hydrolase superfamily [SSF51445] (96-226)